Protein AF-A0A9W7FJ55-F1 (afdb_monomer)

Mean predicted aligned error: 19.54 Å

Radius of gyration: 48.94 Å; Cα contacts (8 Å, |Δi|>4): 104; chains: 1; bounding box: 106×30×141 Å

Structure (mmCIF, N/CA/C/O backbone):
data_AF-A0A9W7FJ55-F1
#
_entry.id   AF-A0A9W7FJ55-F1
#
loop_
_atom_site.group_PDB
_atom_site.id
_atom_site.type_symbol
_atom_site.label_atom_id
_atom_site.label_alt_id
_atom_site.label_comp_id
_atom_site.label_asym_id
_atom_site.label_entity_id
_atom_site.label_seq_id
_atom_site.pdbx_PDB_ins_code
_atom_site.Cartn_x
_atom_site.Cartn_y
_atom_site.Cartn_z
_atom_site.occupancy
_atom_site.B_iso_or_equiv
_atom_site.auth_seq_id
_atom_site.auth_comp_id
_atom_site.auth_asym_id
_atom_site.auth_atom_id
_atom_site.pdbx_PDB_model_num
ATOM 1 N N . MET A 1 1 ? 27.671 -19.291 -27.474 1.00 76.19 1 MET A N 1
ATOM 2 C CA . MET A 1 1 ? 28.924 -18.515 -27.381 1.00 76.19 1 MET A CA 1
ATOM 3 C C . MET A 1 1 ? 29.825 -19.251 -26.435 1.00 76.19 1 MET A C 1
ATOM 5 O O . MET A 1 1 ? 29.391 -19.541 -25.325 1.00 76.19 1 MET A O 1
ATOM 9 N N . GLU A 1 2 ? 31.018 -19.578 -26.901 1.00 84.56 2 GLU A N 1
ATOM 10 C CA . GLU A 1 2 ? 31.965 -20.414 -26.174 1.00 84.56 2 GLU A CA 1
ATOM 11 C C . GLU A 1 2 ? 33.156 -19.576 -25.714 1.00 84.56 2 GLU A C 1
ATOM 13 O O . GLU A 1 2 ? 33.515 -18.574 -26.347 1.00 84.56 2 GLU A O 1
ATOM 18 N N . ILE A 1 3 ? 33.780 -19.987 -24.609 1.00 88.25 3 ILE A N 1
ATOM 19 C CA . ILE A 1 3 ? 35.074 -19.434 -24.215 1.00 88.25 3 ILE A CA 1
ATOM 20 C C . ILE A 1 3 ? 36.045 -19.676 -25.369 1.00 88.25 3 ILE A C 1
ATOM 22 O O . ILE A 1 3 ? 36.185 -20.781 -25.879 1.00 88.25 3 ILE A O 1
ATOM 26 N N . GLY A 1 4 ? 36.699 -18.609 -25.792 1.00 85.50 4 GLY A N 1
ATOM 27 C CA . GLY A 1 4 ? 37.632 -18.601 -26.895 1.00 85.50 4 GLY A CA 1
ATOM 28 C C . GLY A 1 4 ? 37.109 -17.998 -28.193 1.00 85.50 4 GLY A C 1
ATOM 29 O O . GLY A 1 4 ? 37.910 -17.778 -29.103 1.00 85.50 4 GLY A O 1
ATOM 30 N N . THR A 1 5 ? 35.817 -17.669 -28.256 1.00 91.12 5 THR A N 1
ATOM 31 C CA . THR A 1 5 ? 35.219 -16.980 -29.408 1.00 91.12 5 THR A CA 1
ATOM 32 C C . THR A 1 5 ? 35.861 -15.603 -29.599 1.00 91.12 5 THR A C 1
ATOM 34 O O . THR A 1 5 ? 36.038 -14.857 -28.632 1.00 91.12 5 THR A O 1
ATOM 37 N N . GLN A 1 6 ? 36.210 -15.277 -30.844 1.00 91.25 6 GLN A N 1
ATOM 38 C CA . GLN A 1 6 ? 36.744 -13.970 -31.224 1.00 91.25 6 GLN A CA 1
ATOM 39 C C . GLN A 1 6 ? 35.628 -12.927 -31.293 1.00 91.25 6 GLN A C 1
ATOM 41 O O . GLN A 1 6 ? 34.517 -13.217 -31.738 1.00 91.25 6 GLN A O 1
ATOM 46 N N . VAL A 1 7 ? 35.941 -11.713 -30.862 1.00 91.06 7 VAL A N 1
ATOM 47 C CA . VAL A 1 7 ? 35.026 -10.574 -30.858 1.00 91.06 7 VAL A CA 1
ATOM 48 C C . VAL A 1 7 ? 35.730 -9.328 -31.371 1.00 91.06 7 VAL A C 1
ATOM 50 O O . VAL A 1 7 ? 36.959 -9.239 -31.343 1.00 91.06 7 VAL A O 1
ATOM 53 N N . ARG A 1 8 ? 34.951 -8.360 -31.846 1.00 88.31 8 ARG A N 1
ATOM 54 C CA . ARG A 1 8 ? 35.457 -7.076 -32.318 1.00 88.31 8 ARG A CA 1
ATOM 55 C C . ARG A 1 8 ? 34.528 -5.959 -31.871 1.00 88.31 8 ARG A C 1
ATOM 57 O O . ARG A 1 8 ? 33.318 -6.141 -31.927 1.00 88.31 8 ARG A O 1
ATOM 64 N N . ALA A 1 9 ? 35.102 -4.836 -31.454 1.00 88.69 9 ALA A N 1
ATOM 65 C CA . ALA A 1 9 ? 34.380 -3.622 -31.085 1.00 88.69 9 ALA A CA 1
ATOM 66 C C . ALA A 1 9 ? 35.042 -2.393 -31.714 1.00 88.69 9 ALA A C 1
ATOM 68 O O . ALA A 1 9 ? 36.252 -2.392 -31.957 1.00 88.69 9 ALA A O 1
ATOM 69 N N . ASP A 1 10 ? 34.244 -1.360 -31.966 1.00 86.12 10 ASP A N 1
ATOM 70 C CA . ASP A 1 10 ? 34.719 -0.027 -32.327 1.00 86.12 10 ASP A CA 1
ATOM 71 C C . ASP A 1 10 ? 34.668 0.871 -31.088 1.00 86.12 10 ASP A C 1
ATOM 73 O O . ASP A 1 10 ? 33.605 1.053 -30.494 1.00 86.12 10 ASP A O 1
ATOM 77 N N . PHE A 1 11 ? 35.817 1.413 -30.696 1.00 83.12 11 PHE A N 1
ATOM 78 C CA . PHE A 1 11 ? 35.954 2.347 -29.577 1.00 8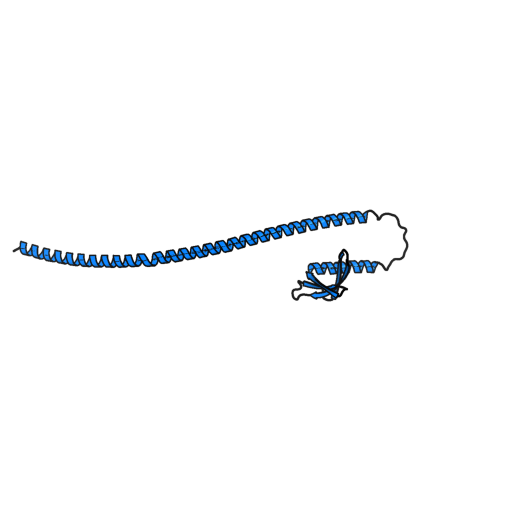3.12 11 PHE A CA 1
ATOM 79 C C . PHE A 1 11 ? 36.064 3.805 -30.064 1.00 83.12 11 PHE A C 1
ATOM 81 O O . PHE A 1 11 ? 36.537 4.696 -29.355 1.00 83.12 11 PHE A O 1
ATOM 88 N N . GLY A 1 12 ? 35.624 4.079 -31.295 1.00 82.38 12 GLY A N 1
ATOM 89 C CA . GLY A 1 12 ? 35.540 5.417 -31.861 1.00 82.38 12 GLY A CA 1
ATOM 90 C C . GLY A 1 12 ? 36.923 5.994 -32.139 1.00 82.38 12 GLY A C 1
ATOM 91 O O . GLY A 1 12 ? 37.579 5.620 -33.108 1.00 82.38 12 GLY A O 1
ATOM 92 N N . LYS A 1 13 ? 37.390 6.916 -31.287 1.00 77.19 13 LYS A N 1
ATOM 93 C CA . LYS A 1 13 ? 38.688 7.596 -31.480 1.00 77.19 13 LYS A CA 1
ATOM 94 C C . LYS A 1 13 ? 39.879 6.640 -31.403 1.00 77.19 13 LYS A C 1
ATOM 96 O O . LYS A 1 13 ? 40.903 6.899 -32.025 1.00 77.19 13 LYS A O 1
ATOM 101 N N . GLU A 1 14 ? 39.732 5.548 -30.661 1.00 75.06 14 GLU A N 1
ATOM 102 C CA . GLU A 1 14 ? 40.764 4.519 -30.495 1.00 75.06 14 GLU A CA 1
ATOM 103 C C . GLU A 1 14 ? 40.709 3.446 -31.594 1.00 75.06 14 GLU A C 1
ATOM 105 O O . GLU A 1 14 ? 41.577 2.577 -31.667 1.00 75.06 14 GLU A O 1
ATOM 110 N N . GLY A 1 15 ? 39.711 3.523 -32.477 1.00 82.56 15 GLY A N 1
ATOM 111 C CA . GLY A 1 15 ? 39.532 2.619 -33.600 1.00 82.56 15 GLY A CA 1
ATOM 112 C C . GLY A 1 15 ? 39.003 1.245 -33.201 1.00 82.56 15 GLY A C 1
ATOM 113 O O . GLY A 1 15 ? 38.318 1.068 -32.196 1.00 82.56 15 GLY A O 1
ATOM 114 N N . TRP A 1 16 ? 39.303 0.259 -34.044 1.00 85.19 16 TRP A N 1
ATOM 115 C CA . TRP A 1 16 ? 38.773 -1.094 -33.922 1.00 85.19 16 TRP A CA 1
ATOM 116 C C . TRP A 1 16 ? 39.683 -2.004 -33.113 1.00 85.19 16 TRP A C 1
ATOM 118 O O . TRP A 1 16 ? 40.863 -2.157 -33.427 1.00 85.19 16 TRP A O 1
ATOM 128 N N . TRP A 1 17 ? 39.085 -2.721 -32.171 1.00 87.88 17 TRP A N 1
ATOM 129 C CA . TRP A 1 17 ? 39.782 -3.622 -31.269 1.00 87.88 17 TRP A CA 1
ATOM 130 C C . TRP A 1 17 ? 39.276 -5.043 -31.430 1.00 87.88 17 TRP A C 1
ATOM 132 O O . TRP A 1 17 ? 38.073 -5.285 -31.544 1.00 87.88 17 TRP A O 1
ATOM 142 N N . ASN A 1 18 ? 40.211 -5.992 -31.429 1.00 90.50 18 ASN A N 1
ATOM 143 C CA . ASN A 1 18 ? 39.891 -7.413 -31.420 1.00 90.50 18 ASN A CA 1
ATOM 144 C C . ASN A 1 18 ? 40.078 -7.949 -30.002 1.00 90.50 18 ASN A C 1
ATOM 146 O O . ASN A 1 18 ? 41.031 -7.594 -29.309 1.00 90.50 18 ASN A O 1
ATOM 150 N N . GLY A 1 19 ? 39.180 -8.829 -29.590 1.00 92.56 19 GLY A N 1
ATOM 151 C CA . GLY A 1 19 ? 39.229 -9.476 -28.291 1.00 92.56 19 GLY A CA 1
ATOM 152 C C . GLY A 1 19 ? 38.815 -10.933 -28.377 1.00 92.56 19 GLY A C 1
ATOM 153 O O . GLY A 1 19 ? 38.421 -11.447 -29.428 1.00 92.56 19 GLY A O 1
ATOM 154 N N . LYS A 1 20 ? 38.891 -11.611 -27.240 1.00 95.38 20 LYS A N 1
ATOM 155 C CA . LYS A 1 20 ? 38.506 -13.011 -27.093 1.00 95.38 20 LYS A CA 1
ATOM 156 C C . LYS A 1 20 ? 37.678 -13.177 -25.832 1.00 95.38 20 LYS A C 1
ATOM 158 O O . LYS A 1 20 ? 38.022 -12.632 -24.788 1.00 95.38 20 LYS A O 1
ATOM 163 N N . ILE A 1 21 ? 36.607 -13.960 -25.908 1.00 94.00 21 ILE A N 1
ATOM 164 C CA . ILE A 1 21 ? 35.842 -14.338 -24.716 1.00 94.00 21 ILE A CA 1
ATOM 165 C C . ILE A 1 21 ? 36.722 -15.242 -23.851 1.00 94.00 21 ILE A C 1
ATOM 167 O O . ILE A 1 21 ? 37.116 -16.321 -24.290 1.00 94.00 21 ILE A O 1
ATOM 171 N N . THR A 1 22 ? 37.024 -14.823 -22.629 1.00 92.31 22 THR A N 1
ATOM 172 C CA . THR A 1 22 ? 37.911 -15.558 -21.711 1.00 92.31 22 THR A CA 1
ATOM 173 C C . THR A 1 22 ? 37.183 -16.116 -20.502 1.00 92.31 22 THR A C 1
ATOM 175 O O . THR A 1 22 ? 37.644 -17.090 -19.909 1.00 92.31 22 THR A O 1
ATOM 178 N N . ARG A 1 23 ? 36.014 -15.567 -20.158 1.00 89.56 23 ARG A N 1
ATOM 179 C CA . ARG A 1 23 ? 35.210 -16.058 -19.038 1.00 89.56 23 ARG A CA 1
ATOM 180 C C . ARG A 1 23 ? 33.722 -15.893 -19.301 1.00 89.56 23 ARG A C 1
ATOM 182 O O . ARG A 1 23 ? 33.283 -14.933 -19.926 1.00 89.56 23 ARG A O 1
ATOM 189 N N . GLN A 1 24 ? 32.950 -16.826 -18.762 1.00 87.56 24 GLN A N 1
ATOM 190 C CA . GLN A 1 24 ? 31.496 -16.788 -18.745 1.00 87.56 24 GLN A CA 1
ATOM 191 C C . GLN A 1 24 ? 31.007 -17.035 -17.317 1.00 87.56 24 GLN A C 1
ATOM 193 O O . GLN A 1 24 ? 31.542 -17.893 -16.609 1.00 87.56 24 GLN A O 1
ATOM 198 N N . SER A 1 25 ? 30.024 -16.255 -16.866 1.00 86.19 25 SER A N 1
ATOM 199 C CA . SER A 1 25 ? 29.401 -16.452 -15.554 1.00 86.19 25 SER A CA 1
ATOM 200 C C . SER A 1 25 ? 28.674 -17.805 -15.505 1.00 86.19 25 SER A C 1
ATOM 202 O O . SER A 1 25 ? 28.157 -18.274 -16.519 1.00 86.19 25 SER A O 1
ATOM 204 N N . ARG A 1 26 ? 28.577 -18.428 -14.317 1.00 76.12 26 ARG A N 1
ATOM 205 C CA . ARG A 1 26 ? 27.844 -19.703 -14.127 1.00 76.12 26 ARG A CA 1
ATOM 206 C C . ARG A 1 26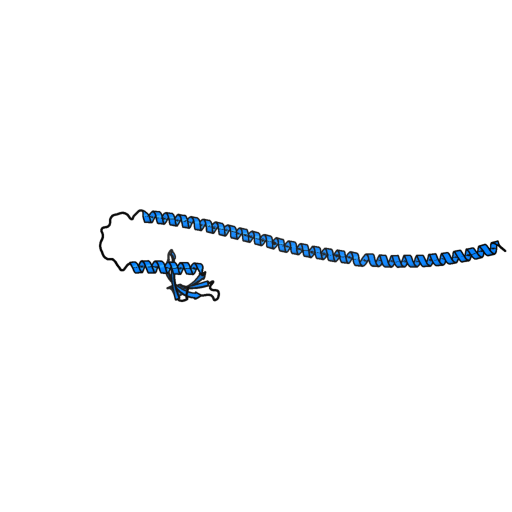 ? 26.371 -19.616 -14.540 1.00 76.12 26 ARG A C 1
ATOM 208 O O . ARG A 1 26 ? 25.767 -20.631 -14.857 1.00 76.12 26 ARG A O 1
ATOM 215 N N . LYS A 1 27 ? 25.800 -18.409 -14.511 1.00 81.31 27 LYS A N 1
ATOM 216 C CA . LYS A 1 27 ? 24.416 -18.130 -14.911 1.00 81.31 27 LYS A CA 1
ATOM 217 C C . LYS A 1 27 ? 24.308 -17.629 -16.356 1.00 81.31 27 LYS A C 1
ATOM 219 O O . LYS A 1 27 ? 23.216 -17.286 -16.787 1.00 81.31 27 LYS A O 1
ATOM 224 N N . TYR A 1 28 ? 25.415 -17.588 -17.105 1.00 75.56 28 TYR A N 1
ATOM 225 C CA . TYR A 1 28 ? 25.483 -17.149 -18.506 1.00 75.56 28 TYR A CA 1
ATOM 226 C C . TYR A 1 28 ? 24.989 -15.710 -18.754 1.00 75.56 28 TYR A C 1
ATOM 228 O O . TYR A 1 28 ? 24.707 -15.344 -19.895 1.00 75.56 28 TYR A O 1
ATOM 236 N N . THR A 1 29 ? 24.895 -14.899 -17.699 1.00 82.88 29 THR A N 1
ATOM 237 C CA . THR A 1 29 ? 24.463 -13.494 -17.744 1.00 82.88 29 THR A CA 1
ATOM 238 C C . THR A 1 29 ? 25.571 -12.586 -18.254 1.00 82.88 29 THR A C 1
ATOM 240 O O . THR A 1 29 ? 25.327 -11.728 -19.104 1.00 82.88 29 THR A O 1
ATOM 243 N N . ASP A 1 30 ? 26.794 -12.862 -17.800 1.00 88.69 30 ASP A N 1
ATOM 244 C CA . ASP A 1 30 ? 27.944 -11.985 -17.974 1.00 88.69 30 ASP A CA 1
ATOM 245 C C . ASP A 1 30 ? 29.071 -12.719 -18.696 1.00 88.69 30 ASP A C 1
ATOM 247 O O . ASP A 1 30 ? 29.415 -13.864 -18.373 1.00 88.69 30 ASP A O 1
ATOM 251 N N . ILE A 1 31 ? 29.635 -12.043 -19.688 1.00 89.06 31 ILE A N 1
ATOM 252 C CA . ILE A 1 31 ? 30.688 -12.524 -20.573 1.00 89.06 31 ILE A CA 1
ATOM 253 C C . ILE A 1 31 ? 31.872 -11.576 -20.439 1.00 89.06 31 ILE A C 1
ATOM 255 O O . ILE A 1 31 ? 31.748 -10.388 -20.726 1.00 89.06 31 ILE A O 1
ATOM 259 N N . THR A 1 32 ? 33.026 -12.089 -20.027 1.00 92.50 32 THR A N 1
ATOM 260 C CA . THR A 1 32 ? 34.262 -11.304 -19.998 1.00 92.50 32 THR A CA 1
ATOM 261 C C . THR A 1 32 ? 35.019 -11.500 -21.301 1.00 92.50 32 THR A C 1
ATOM 263 O O . THR A 1 32 ? 35.298 -12.631 -21.717 1.00 92.50 32 THR A O 1
ATOM 266 N N . VAL A 1 33 ? 35.362 -10.381 -21.922 1.00 92.94 33 VAL A N 1
ATOM 267 C CA . VAL A 1 33 ? 36.225 -10.288 -23.091 1.00 92.94 33 VAL A CA 1
ATOM 268 C C . VAL A 1 33 ? 37.573 -9.751 -22.639 1.00 92.94 33 VAL A C 1
ATOM 270 O O . VAL A 1 33 ? 37.635 -8.746 -21.933 1.00 92.94 33 VAL A O 1
ATOM 273 N N . THR A 1 34 ? 38.640 -10.416 -23.066 1.00 93.75 34 THR A N 1
ATOM 274 C CA . THR A 1 34 ? 40.002 -9.889 -22.987 1.00 93.75 34 THR A CA 1
ATOM 275 C C . THR A 1 34 ? 40.364 -9.293 -24.338 1.00 93.75 34 THR A C 1
ATOM 277 O O . THR A 1 34 ? 40.294 -9.986 -25.359 1.00 93.75 34 THR A O 1
ATOM 280 N N . TRP A 1 35 ? 40.716 -8.016 -24.349 1.00 91.62 35 TRP A N 1
ATOM 281 C CA . TRP A 1 35 ? 41.102 -7.266 -25.539 1.00 91.62 35 TRP A CA 1
ATOM 282 C C . TRP A 1 35 ? 42.579 -7.485 -25.889 1.00 91.62 35 TRP A C 1
ATOM 284 O O . TRP A 1 35 ? 43.339 -8.089 -25.131 1.00 91.62 35 TRP A O 1
ATOM 294 N N . SER A 1 36 ? 42.995 -7.030 -27.071 1.00 86.00 36 SER A N 1
ATOM 295 C CA . SER A 1 36 ? 44.360 -7.215 -27.579 1.00 86.00 36 SER A CA 1
ATOM 296 C C . SER A 1 36 ? 45.455 -6.514 -26.767 1.00 86.00 36 SER A C 1
ATOM 298 O O . SER A 1 36 ? 46.607 -6.928 -26.852 1.00 86.00 36 SER A O 1
ATOM 300 N N . ASP A 1 37 ? 45.121 -5.489 -25.981 1.00 83.44 37 ASP A N 1
ATOM 301 C CA . ASP A 1 37 ? 46.026 -4.863 -24.999 1.00 83.44 37 ASP A CA 1
ATOM 302 C C . ASP A 1 37 ? 46.123 -5.639 -23.675 1.00 83.44 37 ASP A C 1
ATOM 304 O O . ASP A 1 37 ? 46.888 -5.261 -22.790 1.00 83.44 37 ASP A O 1
ATOM 308 N N . GLY A 1 38 ? 45.353 -6.717 -23.518 1.00 85.06 38 GLY A N 1
ATOM 309 C CA . GLY A 1 38 ? 45.264 -7.488 -22.282 1.00 85.06 38 GLY A CA 1
ATOM 310 C C . GLY A 1 38 ? 44.269 -6.930 -21.262 1.00 85.06 38 GLY A C 1
ATOM 311 O O . GLY A 1 38 ? 44.122 -7.523 -20.190 1.00 85.06 38 GLY A O 1
ATOM 312 N N . SER A 1 39 ? 43.561 -5.838 -21.570 1.00 87.81 39 SER A N 1
ATOM 313 C CA . SER A 1 39 ? 42.491 -5.331 -20.713 1.00 87.81 39 SER A CA 1
ATOM 314 C C . SER A 1 39 ? 41.281 -6.270 -20.734 1.00 87.81 39 SER A C 1
ATOM 316 O O . SER A 1 39 ? 41.040 -7.002 -21.697 1.00 87.81 39 SER A O 1
ATOM 318 N N . ASN A 1 40 ? 40.518 -6.280 -19.640 1.00 92.44 40 ASN A N 1
ATOM 319 C CA . ASN A 1 40 ? 39.341 -7.130 -19.486 1.00 92.44 40 ASN A CA 1
ATOM 320 C C . ASN A 1 40 ? 38.093 -6.275 -19.317 1.00 92.44 40 ASN A C 1
ATOM 322 O O . ASN A 1 40 ? 38.059 -5.388 -18.466 1.00 92.44 40 ASN A O 1
ATOM 326 N N . GLN A 1 41 ? 37.037 -6.610 -20.051 1.00 90.88 41 GLN A N 1
ATOM 327 C CA . GLN A 1 41 ? 35.747 -5.945 -19.935 1.00 90.88 41 GLN A CA 1
ATOM 328 C C . GLN A 1 41 ? 34.617 -6.966 -19.889 1.00 90.88 41 GLN A C 1
ATOM 330 O O . GLN A 1 41 ? 34.658 -7.998 -20.560 1.00 90.88 41 GLN A O 1
ATOM 335 N N . THR A 1 42 ? 33.616 -6.697 -19.054 1.00 92.88 42 THR A N 1
ATOM 336 C CA . THR A 1 42 ? 32.471 -7.590 -18.871 1.00 92.88 42 THR A CA 1
ATOM 337 C C . THR A 1 42 ? 31.248 -7.012 -19.559 1.00 92.88 42 THR A C 1
ATOM 339 O O . THR A 1 42 ? 30.915 -5.845 -19.379 1.00 92.88 42 THR A O 1
ATOM 342 N N . PHE A 1 43 ? 30.585 -7.855 -20.338 1.00 87.69 43 PHE A N 1
ATOM 343 C CA . PHE A 1 43 ? 29.416 -7.529 -21.132 1.00 87.69 43 PHE A CA 1
ATOM 344 C C . PHE A 1 43 ? 28.260 -8.442 -20.761 1.00 87.69 43 PHE A C 1
ATOM 346 O O . PHE A 1 43 ? 28.459 -9.599 -20.385 1.00 87.69 43 PHE A O 1
ATOM 353 N N . THR A 1 44 ? 27.039 -7.956 -20.956 1.00 91.62 44 THR A N 1
ATOM 354 C CA . THR A 1 44 ? 25.872 -8.837 -20.961 1.00 91.62 44 THR A CA 1
ATOM 355 C C . THR A 1 44 ? 25.963 -9.811 -22.138 1.00 91.62 44 THR A C 1
ATOM 357 O O . THR A 1 44 ? 26.608 -9.546 -23.160 1.00 91.62 44 THR A O 1
ATOM 360 N N . ARG A 1 45 ? 25.274 -10.950 -22.039 1.00 85.88 45 ARG A N 1
ATOM 361 C CA . ARG A 1 45 ? 25.211 -11.938 -23.128 1.00 85.88 45 ARG A CA 1
ATOM 362 C C . ARG A 1 45 ? 24.742 -11.338 -24.463 1.00 85.88 45 ARG A C 1
ATOM 364 O O . ARG A 1 45 ? 25.249 -11.721 -25.516 1.00 85.88 45 ARG A O 1
ATOM 371 N N . GLN A 1 46 ? 23.781 -10.418 -24.438 1.00 85.88 46 GLN A N 1
ATOM 372 C CA . GLN A 1 46 ? 23.277 -9.775 -25.656 1.00 85.88 46 GLN A CA 1
ATOM 373 C C . GLN A 1 46 ? 24.352 -8.898 -26.303 1.00 85.88 46 GLN A C 1
ATOM 375 O O . GLN A 1 46 ? 24.649 -9.082 -27.482 1.00 85.88 46 GLN A O 1
ATOM 380 N N . ALA A 1 47 ? 25.012 -8.041 -25.520 1.00 83.19 47 ALA A N 1
ATOM 381 C CA . ALA A 1 47 ? 26.099 -7.201 -26.012 1.00 83.19 47 ALA A CA 1
ATOM 382 C C . ALA A 1 47 ? 27.255 -8.042 -26.578 1.00 83.19 47 ALA A C 1
ATOM 384 O O . ALA A 1 47 ? 27.696 -7.807 -27.698 1.00 83.19 47 ALA A O 1
ATOM 385 N N . ALA A 1 48 ? 27.675 -9.102 -25.878 1.00 86.56 48 ALA A N 1
ATOM 386 C CA . ALA A 1 48 ? 28.725 -9.997 -26.367 1.00 86.56 48 ALA A CA 1
ATOM 387 C C . ALA A 1 48 ? 28.366 -10.676 -27.703 1.00 86.56 48 ALA A C 1
ATOM 389 O O . ALA A 1 48 ? 29.242 -10.888 -28.539 1.00 86.56 48 ALA A O 1
ATOM 390 N N . SER A 1 49 ? 27.083 -10.977 -27.933 1.00 84.19 49 SER A N 1
ATOM 391 C CA . SER A 1 49 ? 26.621 -11.577 -29.193 1.00 84.19 49 SER A CA 1
ATOM 392 C C . SER A 1 49 ? 26.796 -10.623 -30.375 1.00 84.19 49 SER A C 1
ATOM 394 O O . SER A 1 49 ? 27.186 -11.061 -31.457 1.00 84.19 49 SER A O 1
ATOM 396 N N . LEU A 1 50 ? 26.567 -9.323 -30.162 1.00 86.69 50 LEU A N 1
ATOM 397 C CA . LEU A 1 50 ? 26.796 -8.293 -31.177 1.00 86.69 50 LEU A CA 1
ATOM 398 C C . LEU A 1 50 ? 28.282 -8.194 -31.538 1.00 86.69 50 LEU A C 1
ATOM 400 O O . LEU A 1 50 ? 28.620 -8.151 -32.718 1.00 86.69 50 LEU A O 1
ATOM 404 N N . LEU A 1 51 ? 29.173 -8.267 -30.545 1.00 87.44 51 LEU A N 1
ATOM 405 C CA . LEU A 1 51 ? 30.621 -8.221 -30.777 1.00 87.44 51 LEU A CA 1
ATOM 406 C C . LEU A 1 51 ? 31.140 -9.444 -31.556 1.00 87.44 51 LEU A C 1
ATOM 408 O O . LEU A 1 51 ? 32.048 -9.325 -32.382 1.00 87.44 51 LEU A O 1
ATOM 412 N N . VAL A 1 52 ? 30.565 -10.630 -31.314 1.00 88.62 52 VAL A N 1
ATOM 413 C CA . VAL A 1 52 ? 30.865 -11.846 -32.094 1.00 88.62 52 VAL A CA 1
ATOM 414 C C . VAL A 1 52 ? 30.377 -11.691 -33.535 1.00 88.62 52 VAL A C 1
ATOM 416 O O . VAL A 1 52 ? 31.117 -11.997 -34.471 1.00 88.62 52 VAL A O 1
ATOM 419 N N . ALA A 1 53 ? 29.150 -11.200 -33.730 1.00 83.44 53 ALA A N 1
ATOM 420 C CA . ALA A 1 53 ? 28.587 -10.980 -35.061 1.00 83.44 53 ALA A CA 1
ATOM 421 C C . ALA A 1 53 ? 29.417 -9.967 -35.865 1.00 83.44 53 ALA A C 1
ATOM 423 O O . ALA A 1 53 ? 29.711 -10.193 -37.038 1.00 83.44 53 ALA A O 1
ATOM 424 N N . GLN A 1 54 ? 29.877 -8.901 -35.211 1.00 83.75 54 GLN A N 1
ATOM 425 C CA . GLN A 1 54 ? 30.724 -7.879 -35.816 1.00 83.75 54 GLN A CA 1
ATOM 426 C C . GLN A 1 54 ? 32.105 -8.419 -36.213 1.00 83.75 54 GLN A C 1
ATOM 428 O O . GLN A 1 54 ? 32.625 -8.086 -37.280 1.00 83.75 54 GLN A O 1
ATOM 433 N N . TYR A 1 55 ? 32.690 -9.311 -35.404 1.00 85.12 55 TYR A N 1
ATOM 434 C CA . TYR A 1 55 ? 33.911 -10.023 -35.788 1.00 85.12 55 TYR A CA 1
ATOM 435 C C . TYR A 1 55 ? 33.682 -10.937 -36.997 1.00 85.12 55 TYR A C 1
ATOM 437 O O . TYR A 1 55 ? 34.503 -10.958 -37.917 1.00 85.12 55 TYR A O 1
ATOM 445 N N . ALA A 1 56 ? 32.573 -11.682 -37.019 1.00 84.06 56 ALA A N 1
ATOM 446 C CA . ALA A 1 56 ? 32.238 -12.579 -38.120 1.00 84.06 56 ALA A CA 1
ATOM 447 C C . ALA A 1 56 ? 32.094 -11.811 -39.444 1.00 84.06 56 ALA A C 1
ATOM 449 O O . ALA A 1 56 ? 32.721 -12.189 -40.437 1.00 84.06 56 ALA A O 1
ATOM 450 N N . ASP A 1 57 ? 31.367 -10.693 -39.437 1.00 81.19 57 ASP A N 1
ATOM 451 C CA . ASP A 1 57 ? 31.191 -9.837 -40.611 1.00 81.19 57 ASP A CA 1
ATOM 452 C C . ASP A 1 57 ? 32.531 -9.277 -41.121 1.00 81.19 57 ASP A C 1
ATOM 454 O O . ASP A 1 57 ? 32.893 -9.451 -42.292 1.00 81.19 57 ASP A O 1
ATOM 458 N N . TRP A 1 58 ? 33.355 -8.737 -40.217 1.00 85.38 58 TRP A N 1
ATOM 459 C CA . TRP A 1 58 ? 34.696 -8.257 -40.559 1.00 85.38 58 TRP A CA 1
ATOM 460 C C . TRP A 1 58 ? 35.615 -9.365 -41.108 1.00 85.38 58 TRP A C 1
ATOM 462 O O . TRP A 1 58 ? 36.332 -9.171 -42.094 1.00 85.38 58 TRP A O 1
ATOM 472 N N . SER A 1 59 ? 35.604 -10.552 -40.499 1.00 80.94 59 SER A N 1
ATOM 473 C CA . SER A 1 59 ? 36.433 -11.674 -40.956 1.00 80.94 59 SER A CA 1
ATOM 474 C C . SER A 1 59 ? 36.013 -12.161 -42.350 1.00 80.94 59 SER A C 1
ATOM 476 O O . SER A 1 59 ? 36.865 -12.498 -43.178 1.00 80.94 59 SER A O 1
ATOM 478 N N . SER A 1 60 ? 34.711 -12.111 -42.650 1.00 75.94 60 SER A N 1
ATOM 479 C CA . SER A 1 60 ? 34.151 -12.519 -43.938 1.00 75.94 60 SER A CA 1
ATOM 480 C C . SER A 1 60 ? 34.500 -11.544 -45.068 1.00 75.94 60 SER A C 1
ATOM 482 O O . SER A 1 60 ? 34.802 -11.967 -46.188 1.00 75.94 60 SER A O 1
ATOM 484 N N . THR A 1 61 ? 34.523 -10.240 -44.780 1.00 69.25 61 THR A N 1
ATOM 485 C CA . THR A 1 61 ? 34.868 -9.192 -45.751 1.00 69.25 61 THR A CA 1
ATOM 486 C C . THR A 1 61 ? 36.366 -9.177 -46.051 1.00 69.25 61 THR A C 1
ATOM 488 O O . THR A 1 61 ? 36.755 -9.048 -47.213 1.00 69.25 61 THR A O 1
ATOM 491 N N . ARG A 1 62 ? 37.223 -9.443 -45.055 1.00 62.59 62 ARG A N 1
ATOM 492 C CA . ARG A 1 62 ? 38.675 -9.594 -45.257 1.00 62.59 62 ARG A CA 1
ATOM 493 C C . ARG A 1 62 ? 39.034 -10.844 -46.067 1.00 62.59 62 ARG A C 1
ATOM 495 O O . ARG A 1 62 ? 39.927 -10.788 -46.911 1.00 62.59 62 ARG A O 1
ATOM 502 N N . ALA A 1 63 ? 38.316 -11.950 -45.866 1.00 52.25 63 ALA A N 1
ATOM 503 C CA . ALA A 1 63 ? 38.519 -13.193 -46.615 1.00 52.25 63 ALA A CA 1
ATOM 504 C C . ALA A 1 63 ? 38.131 -13.081 -48.106 1.00 52.25 63 ALA A C 1
ATOM 506 O O . ALA A 1 63 ? 38.691 -13.789 -48.942 1.00 52.25 63 ALA A O 1
ATOM 507 N N . LYS A 1 64 ? 37.221 -12.164 -48.467 1.00 51.66 64 LYS A N 1
ATOM 508 C CA . LYS A 1 64 ? 36.829 -11.894 -49.866 1.00 51.66 64 LYS A CA 1
ATOM 509 C C . LYS A 1 64 ? 37.822 -11.004 -50.631 1.00 51.66 64 LYS A C 1
ATOM 511 O O . LYS A 1 64 ? 37.716 -10.896 -51.850 1.00 51.66 64 LYS A O 1
ATOM 516 N N . GLY A 1 65 ? 38.813 -10.415 -49.956 1.00 47.22 65 GLY A N 1
ATOM 517 C CA . GLY A 1 65 ? 39.807 -9.517 -50.557 1.00 47.22 65 GLY A CA 1
ATOM 518 C C . GLY A 1 65 ? 40.942 -10.187 -51.345 1.00 47.22 65 GLY A C 1
ATOM 519 O O . GLY A 1 65 ? 41.766 -9.479 -51.914 1.00 47.22 65 GLY A O 1
ATOM 520 N N . THR A 1 66 ? 41.025 -11.523 -51.405 1.00 43.53 66 THR A N 1
ATOM 521 C CA . THR A 1 66 ? 42.181 -12.230 -52.006 1.00 43.53 66 THR A CA 1
ATOM 522 C C . THR A 1 66 ? 41.887 -13.008 -53.291 1.00 43.53 66 THR A C 1
ATOM 524 O O . THR A 1 66 ? 42.772 -13.696 -53.797 1.00 43.53 66 THR A O 1
ATOM 527 N N . LYS A 1 67 ? 40.694 -12.891 -53.890 1.00 47.12 67 LYS A N 1
ATOM 528 C CA . LYS A 1 67 ? 40.387 -13.549 -55.176 1.00 47.12 67 LYS A CA 1
ATOM 529 C C . LYS A 1 67 ? 39.575 -12.655 -56.114 1.00 47.12 67 LYS A C 1
ATOM 531 O O . LYS A 1 67 ? 38.361 -12.794 -56.174 1.00 47.12 67 LY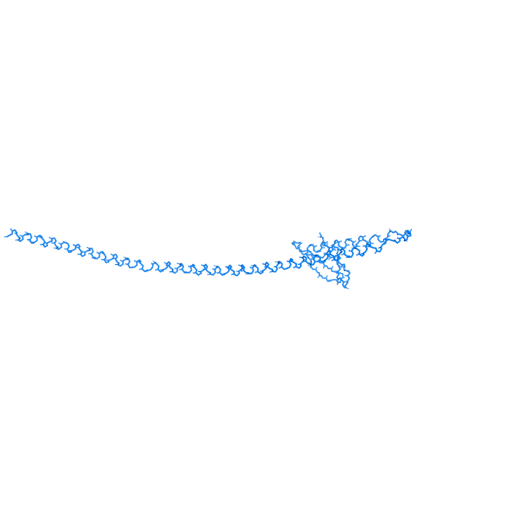S A O 1
ATOM 536 N N . ASN A 1 68 ? 40.243 -11.747 -56.836 1.00 37.91 68 ASN A N 1
ATOM 537 C CA . ASN A 1 68 ? 39.966 -11.429 -58.252 1.00 37.91 68 ASN A CA 1
ATOM 538 C C . ASN A 1 68 ? 40.772 -10.211 -58.736 1.00 37.91 68 ASN A C 1
ATOM 540 O O . ASN A 1 68 ? 40.302 -9.077 -58.719 1.00 37.91 68 ASN A O 1
ATOM 544 N N . SER A 1 69 ? 41.967 -10.457 -59.270 1.00 40.44 69 SER A N 1
ATOM 545 C CA . SER A 1 69 ? 42.639 -9.541 -60.192 1.00 40.44 69 SER A CA 1
ATOM 546 C C . SER A 1 69 ? 42.230 -9.877 -61.631 1.00 40.44 69 SER A C 1
ATOM 548 O O . SER A 1 69 ? 42.946 -10.547 -62.372 1.00 40.44 69 SER A O 1
ATOM 550 N N . LYS A 1 7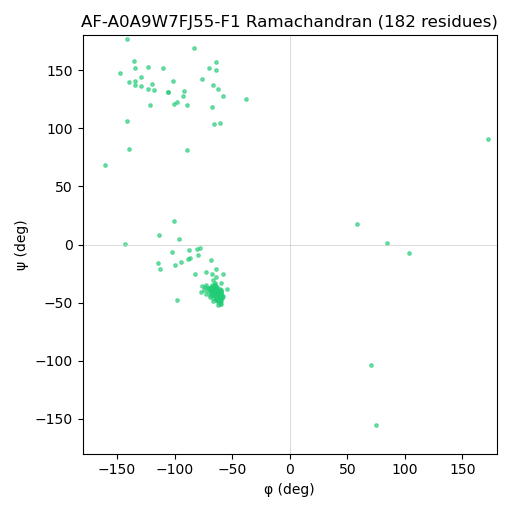0 ? 41.060 -9.403 -62.074 1.00 39.28 70 LYS A N 1
ATOM 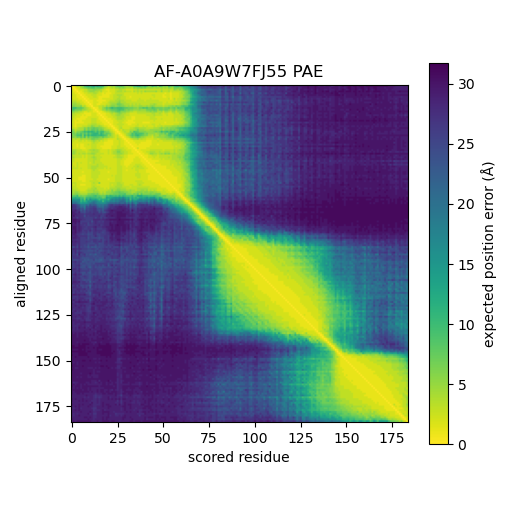551 C CA . LYS A 1 70 ? 40.785 -9.299 -63.515 1.00 39.28 70 LYS A CA 1
ATOM 552 C C . LYS A 1 70 ? 40.008 -8.024 -63.818 1.00 39.28 70 LYS A C 1
ATOM 554 O O . LYS A 1 70 ? 38.835 -7.888 -63.488 1.00 39.28 70 LYS A O 1
ATOM 559 N N . LYS A 1 71 ? 40.748 -7.087 -64.415 1.00 47.00 71 LYS A N 1
ATOM 560 C CA . LYS A 1 71 ? 40.333 -5.777 -64.923 1.00 47.00 71 LYS A CA 1
ATOM 561 C C . LYS A 1 71 ? 38.946 -5.829 -65.580 1.00 47.00 71 LYS A C 1
ATOM 563 O O . LYS A 1 71 ? 38.754 -6.564 -66.546 1.00 47.00 71 LYS A O 1
ATOM 568 N N . ARG A 1 72 ? 38.030 -4.974 -65.122 1.00 34.19 72 ARG A N 1
ATOM 569 C CA . ARG A 1 72 ? 36.904 -4.451 -65.911 1.00 34.19 72 ARG A CA 1
ATOM 570 C C . ARG A 1 72 ? 36.895 -2.921 -65.783 1.00 34.19 72 ARG A C 1
ATOM 572 O O . ARG A 1 72 ? 37.292 -2.419 -64.732 1.00 34.19 72 ARG A O 1
ATOM 579 N N . PRO A 1 73 ? 36.535 -2.192 -66.851 1.00 36.91 73 PRO A N 1
ATOM 580 C CA . PRO A 1 73 ? 36.620 -0.736 -66.898 1.00 36.91 73 PRO A CA 1
ATOM 581 C C . PRO A 1 73 ? 35.634 -0.100 -65.911 1.00 36.91 73 PRO A C 1
ATOM 583 O O . PRO A 1 73 ? 34.489 -0.539 -65.809 1.00 36.91 73 PRO A O 1
ATOM 586 N N . LEU A 1 74 ? 36.096 0.927 -65.189 1.00 38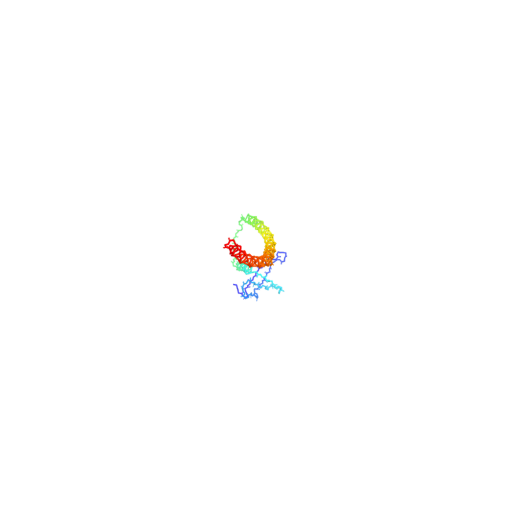.25 74 LEU A N 1
ATOM 587 C CA . LEU A 1 74 ? 35.258 1.772 -64.344 1.00 38.25 74 LEU A CA 1
ATOM 588 C C . LEU A 1 74 ? 34.277 2.557 -65.224 1.00 38.25 74 LEU A C 1
ATOM 590 O O . LEU A 1 74 ? 34.645 3.550 -65.847 1.00 38.25 74 LEU A O 1
ATOM 594 N N . THR A 1 75 ? 33.019 2.132 -65.240 1.00 37.72 75 THR A N 1
ATOM 595 C CA . THR A 1 75 ? 31.885 3.002 -65.556 1.00 37.72 75 THR A CA 1
ATOM 596 C C . THR A 1 75 ? 31.393 3.640 -64.263 1.00 37.72 75 THR A C 1
ATOM 598 O O . THR A 1 75 ? 31.022 2.948 -63.316 1.00 37.72 75 THR A O 1
ATOM 601 N N . ALA A 1 76 ? 31.434 4.969 -64.232 1.00 43.88 76 ALA A N 1
ATOM 602 C CA . ALA A 1 76 ? 31.000 5.821 -63.139 1.00 43.88 76 ALA A CA 1
ATOM 603 C C . ALA A 1 76 ? 29.504 5.633 -62.828 1.00 43.88 76 ALA A C 1
ATOM 605 O O . ALA A 1 76 ? 28.646 6.126 -63.551 1.00 43.88 76 ALA A O 1
ATOM 606 N N . ALA A 1 77 ? 29.207 4.926 -61.739 1.00 41.34 77 ALA A N 1
ATOM 607 C CA . ALA A 1 77 ? 27.910 4.926 -61.062 1.00 41.34 77 ALA A CA 1
ATOM 608 C C . ALA A 1 77 ? 28.105 4.400 -59.629 1.00 41.34 77 ALA A C 1
ATOM 610 O O . ALA A 1 77 ? 27.740 3.270 -59.316 1.00 41.34 77 ALA A O 1
ATOM 611 N N . THR A 1 78 ? 28.785 5.149 -58.753 1.00 38.66 78 THR A N 1
ATOM 612 C CA . THR A 1 78 ? 28.986 4.699 -57.351 1.00 38.66 78 THR A CA 1
ATOM 613 C C . THR A 1 78 ? 28.938 5.822 -56.309 1.00 38.66 78 THR A C 1
ATOM 615 O O . THR A 1 78 ? 29.028 5.559 -55.117 1.00 38.66 78 THR A O 1
ATOM 618 N N . THR A 1 79 ? 28.714 7.079 -56.692 1.00 38.00 79 THR A N 1
ATOM 619 C CA . THR A 1 79 ? 28.781 8.193 -55.728 1.00 38.00 79 THR A CA 1
ATOM 620 C C . THR A 1 79 ? 27.485 8.483 -54.965 1.00 38.00 79 THR A C 1
ATOM 622 O O . THR A 1 79 ? 27.543 9.188 -53.966 1.00 38.00 79 THR A O 1
ATOM 625 N N . ASN A 1 80 ? 26.337 7.907 -55.345 1.00 49.56 80 ASN A N 1
ATOM 626 C CA . ASN A 1 80 ? 25.051 8.263 -54.720 1.00 49.56 80 ASN A CA 1
ATOM 627 C C . ASN A 1 80 ? 24.570 7.278 -53.638 1.00 49.56 80 ASN A C 1
ATOM 629 O O . ASN A 1 80 ? 23.725 7.637 -52.829 1.00 49.56 80 ASN A O 1
ATOM 633 N N . THR A 1 81 ? 25.100 6.053 -53.570 1.00 48.81 81 THR A N 1
ATOM 634 C CA . THR A 1 81 ? 24.634 5.037 -52.604 1.00 48.81 81 THR A CA 1
ATOM 635 C C . THR A 1 81 ? 25.249 5.189 -51.210 1.00 48.81 81 THR A C 1
ATOM 637 O O . THR A 1 81 ? 24.633 4.784 -50.230 1.00 48.81 81 THR A O 1
ATOM 640 N N . SER A 1 82 ? 26.439 5.795 -51.102 1.00 50.47 82 SER A N 1
ATOM 641 C CA . SER A 1 82 ? 27.124 6.020 -49.817 1.00 50.47 82 SER A CA 1
ATOM 642 C C . SER A 1 82 ? 26.445 7.116 -48.984 1.00 50.47 82 SER A C 1
ATOM 644 O O . SER A 1 82 ? 26.204 6.942 -47.792 1.00 50.47 82 SER A O 1
ATOM 646 N N . THR A 1 83 ? 26.049 8.223 -49.622 1.00 53.56 83 THR A N 1
ATOM 647 C CA . THR A 1 83 ? 25.394 9.352 -48.943 1.00 53.56 83 THR A CA 1
ATOM 648 C C . THR A 1 83 ? 24.000 8.982 -48.442 1.00 53.56 83 THR A C 1
ATOM 650 O O . THR A 1 83 ? 23.666 9.290 -47.304 1.00 53.56 83 THR A O 1
ATOM 653 N N . THR A 1 84 ? 23.207 8.256 -49.239 1.00 60.16 84 THR A N 1
ATOM 654 C CA . THR A 1 84 ? 21.866 7.811 -48.826 1.00 60.16 84 THR A CA 1
ATOM 655 C C . THR A 1 84 ? 21.918 6.790 -47.684 1.00 60.16 84 THR A C 1
ATOM 657 O O . THR A 1 84 ? 21.087 6.839 -46.778 1.00 60.16 84 THR A O 1
ATOM 660 N N . ALA A 1 85 ? 22.914 5.896 -47.684 1.00 64.44 85 ALA A N 1
ATOM 661 C CA . ALA A 1 85 ? 23.134 4.961 -46.581 1.00 64.44 85 ALA A CA 1
ATOM 662 C C . ALA A 1 85 ? 23.542 5.684 -45.283 1.00 64.44 85 ALA A C 1
ATOM 664 O O . ALA A 1 85 ? 23.039 5.334 -44.218 1.00 64.44 85 ALA A O 1
ATOM 665 N N . SER A 1 86 ? 24.378 6.728 -45.374 1.00 72.88 86 SER A N 1
ATOM 666 C CA . SER A 1 86 ? 24.758 7.569 -44.228 1.00 72.88 86 SER A CA 1
ATOM 667 C C . SER A 1 86 ? 23.553 8.298 -43.630 1.00 72.88 86 SER A C 1
ATOM 669 O O . SER A 1 86 ? 23.321 8.213 -42.431 1.00 72.88 86 SER A O 1
ATOM 671 N N . THR A 1 87 ? 22.721 8.936 -44.459 1.00 77.25 87 THR A N 1
ATOM 672 C CA . THR A 1 87 ? 21.526 9.647 -43.972 1.00 77.25 87 THR A CA 1
ATOM 673 C C . THR A 1 87 ? 20.490 8.713 -43.346 1.00 77.25 87 THR A C 1
ATOM 675 O O . THR A 1 87 ? 19.826 9.081 -42.380 1.00 77.25 87 THR A O 1
ATOM 678 N N . ALA A 1 88 ? 20.347 7.493 -43.877 1.00 78.62 88 ALA A N 1
ATOM 679 C CA . ALA A 1 88 ? 19.454 6.492 -43.301 1.00 78.62 88 ALA A CA 1
ATOM 680 C C . ALA A 1 88 ? 19.971 5.997 -41.941 1.00 78.62 88 ALA A C 1
ATOM 682 O O . ALA A 1 88 ? 19.187 5.836 -41.009 1.00 78.62 88 ALA A O 1
ATOM 683 N N . PHE A 1 89 ? 21.286 5.805 -41.812 1.00 79.81 89 PHE A N 1
ATOM 684 C CA . PHE A 1 89 ? 21.920 5.444 -40.548 1.00 79.81 89 PHE A CA 1
ATOM 685 C C . PHE A 1 89 ? 21.739 6.536 -39.486 1.00 79.81 89 PHE A C 1
ATOM 687 O O . PHE A 1 89 ? 21.281 6.234 -38.386 1.00 79.81 89 PHE A O 1
ATOM 694 N N . ASP A 1 90 ? 22.004 7.799 -39.828 1.00 84.19 90 ASP A N 1
ATOM 695 C CA . ASP A 1 90 ? 21.847 8.932 -38.907 1.00 84.19 90 ASP A CA 1
ATOM 696 C C . ASP A 1 90 ? 20.395 9.078 -38.428 1.00 84.19 90 ASP A C 1
ATOM 698 O O . ASP A 1 90 ? 20.143 9.303 -37.244 1.00 84.19 90 ASP A O 1
ATOM 702 N N . SER A 1 91 ? 19.423 8.876 -39.325 1.00 91.00 91 SER A N 1
ATOM 703 C CA . SER A 1 91 ? 17.998 8.897 -38.975 1.00 91.00 91 SER A CA 1
ATOM 704 C C . SER A 1 91 ? 17.617 7.775 -38.005 1.00 91.00 91 SER A C 1
ATOM 706 O O . SER A 1 91 ? 16.889 8.022 -37.041 1.00 91.00 91 SER A O 1
ATOM 708 N N . VAL A 1 92 ? 18.119 6.556 -38.226 1.00 91.44 92 VAL A N 1
ATOM 709 C CA . VAL A 1 92 ? 17.873 5.418 -37.327 1.00 91.44 92 VAL A CA 1
ATOM 710 C C . VAL A 1 92 ? 18.525 5.654 -35.966 1.00 91.44 92 VAL A C 1
ATOM 712 O O . VAL A 1 92 ? 17.885 5.432 -34.940 1.00 91.44 92 VAL A O 1
ATOM 715 N N . MET A 1 93 ? 19.761 6.153 -35.935 1.00 86.94 93 MET A N 1
ATOM 716 C CA . MET A 1 93 ? 20.461 6.462 -34.687 1.00 86.94 93 MET A CA 1
ATOM 717 C C . MET A 1 93 ? 19.767 7.573 -33.901 1.00 86.94 93 MET A C 1
ATOM 719 O O . MET A 1 93 ? 19.589 7.428 -32.695 1.00 86.94 93 MET A O 1
ATOM 723 N N . GLY A 1 94 ? 19.301 8.632 -34.570 1.00 91.69 94 GLY A N 1
ATOM 724 C CA . GLY A 1 94 ? 18.503 9.682 -33.935 1.00 91.69 94 GLY A CA 1
ATOM 725 C C . GLY A 1 94 ? 17.227 9.128 -33.300 1.00 91.69 94 GLY A C 1
ATOM 726 O O . GLY A 1 94 ? 16.953 9.397 -32.134 1.00 91.69 94 GLY A O 1
ATOM 727 N N . SER A 1 95 ? 16.496 8.269 -34.020 1.00 93.25 95 SER A N 1
ATOM 728 C CA . SER A 1 95 ? 15.296 7.617 -33.479 1.00 93.25 95 SER A CA 1
ATOM 729 C C . SER A 1 95 ? 15.600 6.709 -32.284 1.00 93.25 95 SER A C 1
ATOM 731 O O . SER A 1 95 ? 14.802 6.653 -31.349 1.00 93.25 95 SER A O 1
ATOM 733 N N . LEU A 1 96 ? 16.724 5.986 -32.303 1.00 92.44 96 LEU A N 1
ATOM 734 C CA . LEU A 1 96 ? 17.142 5.125 -31.195 1.00 92.44 96 LEU A CA 1
ATOM 735 C C . LEU A 1 96 ? 17.540 5.939 -29.961 1.00 92.44 96 LEU A C 1
ATOM 737 O O . LEU A 1 96 ? 17.182 5.551 -28.852 1.00 92.44 96 LEU A O 1
ATOM 741 N N . ILE A 1 97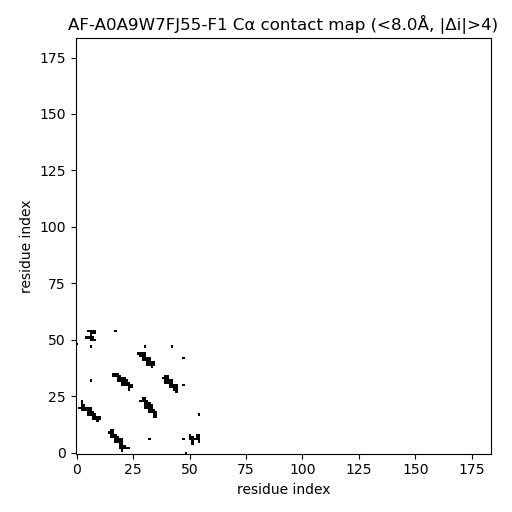 ? 18.233 7.065 -30.146 1.00 92.25 97 ILE A N 1
ATOM 742 C CA . ILE A 1 97 ? 18.598 7.978 -29.055 1.00 92.25 97 ILE A CA 1
ATOM 743 C C . ILE A 1 97 ? 17.333 8.538 -28.406 1.00 92.25 97 ILE A C 1
ATOM 745 O O . ILE A 1 97 ? 17.155 8.363 -27.205 1.00 92.25 97 ILE A O 1
ATOM 749 N N . SER A 1 98 ? 16.405 9.092 -29.193 1.00 92.56 98 SER A N 1
ATOM 750 C CA . SER A 1 98 ? 15.142 9.616 -28.656 1.00 92.56 98 SER A CA 1
ATOM 751 C C . SER A 1 98 ? 14.311 8.537 -27.959 1.00 92.56 98 SER A C 1
ATOM 753 O O . SER A 1 98 ? 13.725 8.784 -26.909 1.00 92.56 98 SER A O 1
ATOM 755 N N . SER A 1 99 ? 14.287 7.314 -28.499 1.00 95.19 99 SER A N 1
ATOM 756 C CA . SER A 1 99 ? 13.614 6.194 -27.837 1.00 95.19 99 SER A CA 1
ATOM 757 C C . SER A 1 99 ? 14.293 5.802 -26.523 1.00 95.19 99 SER A C 1
ATOM 759 O O . SER A 1 99 ? 13.603 5.427 -25.579 1.00 95.19 99 SER A O 1
ATOM 761 N N . SER A 1 100 ? 15.624 5.859 -26.452 1.00 92.31 100 SER A N 1
ATOM 762 C CA . SER A 1 100 ? 16.373 5.570 -25.228 1.00 92.31 100 SER A CA 1
ATOM 763 C C . SER A 1 100 ? 16.132 6.630 -24.157 1.00 92.31 100 SER A C 1
ATOM 765 O O . SER A 1 100 ? 16.006 6.283 -22.988 1.00 92.31 100 SER A O 1
ATOM 767 N N . GLU A 1 101 ? 16.066 7.903 -24.543 1.00 95.25 101 GLU A N 1
ATOM 768 C CA . GLU A 1 101 ? 15.770 9.017 -23.637 1.00 95.25 101 GLU A CA 1
ATOM 769 C C . GLU A 1 101 ? 14.353 8.905 -23.066 1.00 95.25 101 GLU A C 1
ATOM 771 O O . GLU A 1 101 ? 14.178 8.997 -21.855 1.00 95.25 101 GLU A O 1
ATOM 776 N N . ALA A 1 102 ? 13.360 8.591 -23.905 1.00 96.19 102 ALA A N 1
ATOM 777 C CA . ALA A 1 102 ? 11.982 8.389 -23.454 1.00 96.19 102 ALA A CA 1
ATOM 778 C C . ALA A 1 102 ? 11.850 7.218 -22.462 1.00 96.19 102 ALA A C 1
ATOM 780 O O . ALA A 1 102 ? 11.180 7.334 -21.439 1.00 96.19 102 ALA A O 1
ATOM 781 N N . LEU A 1 103 ? 12.529 6.094 -22.725 1.00 95.81 103 LEU A N 1
ATOM 782 C CA . LEU A 1 103 ? 12.557 4.955 -21.799 1.00 95.81 103 LEU A CA 1
ATOM 783 C C . LEU A 1 103 ? 13.288 5.281 -20.491 1.00 95.81 103 LEU A C 1
ATOM 785 O O . LEU A 1 103 ? 12.974 4.706 -19.447 1.00 95.81 103 LEU A O 1
ATOM 789 N N . GLN A 1 104 ? 14.285 6.164 -20.536 1.00 95.62 104 GLN A N 1
ATOM 790 C CA . GLN A 1 104 ? 14.982 6.623 -19.341 1.00 95.62 104 GLN A CA 1
ATOM 791 C C . GLN A 1 104 ? 14.060 7.493 -18.479 1.00 95.62 104 GLN A C 1
ATOM 793 O O . GLN A 1 104 ? 13.959 7.253 -17.278 1.00 95.62 104 GLN A O 1
ATOM 798 N N . GLU A 1 105 ? 13.337 8.427 -19.098 1.00 96.94 105 GLU A N 1
ATOM 799 C CA . GLU A 1 105 ? 12.353 9.276 -18.422 1.00 96.94 105 GLU A CA 1
ATOM 800 C C . GLU A 1 105 ? 11.228 8.446 -17.787 1.00 96.94 105 GLU A C 1
ATOM 802 O O . GLU A 1 105 ? 10.903 8.638 -16.616 1.00 96.94 105 GLU A O 1
ATOM 807 N N . GLU A 1 106 ? 10.696 7.452 -18.504 1.00 97.75 106 GLU A N 1
ATOM 808 C CA . GLU A 1 106 ? 9.687 6.536 -17.959 1.00 97.75 106 GLU A CA 1
ATOM 809 C C . GLU A 1 106 ? 10.221 5.739 -16.758 1.00 97.75 106 GLU A C 1
ATOM 811 O O . GLU A 1 106 ? 9.530 5.583 -15.751 1.00 97.75 106 GLU A O 1
ATOM 816 N N . ASN A 1 107 ? 11.466 5.256 -16.821 1.00 96.31 107 ASN A N 1
ATOM 817 C CA . ASN A 1 107 ? 12.083 4.560 -15.690 1.00 96.31 107 ASN A CA 1
ATOM 818 C C . ASN A 1 107 ? 12.239 5.461 -14.464 1.00 96.31 107 ASN A C 1
ATOM 820 O O . ASN A 1 107 ? 12.111 4.979 -13.337 1.00 96.31 107 ASN A O 1
ATOM 824 N N . ASP A 1 108 ? 12.544 6.737 -14.666 1.00 97.00 108 ASP A N 1
ATOM 825 C CA . ASP A 1 108 ? 12.711 7.679 -13.567 1.00 97.00 108 ASP A CA 1
ATOM 826 C C . ASP A 1 108 ? 11.348 8.062 -12.953 1.00 97.00 108 ASP A C 1
ATOM 828 O O . ASP A 1 108 ? 11.211 8.009 -11.730 1.00 97.00 108 ASP A O 1
ATOM 832 N N . ASP A 1 109 ? 10.294 8.255 -13.756 1.00 98.12 109 ASP A N 1
ATOM 833 C CA . ASP A 1 109 ? 8.916 8.429 -13.252 1.00 98.12 109 ASP A CA 1
ATOM 834 C C . ASP A 1 109 ? 8.407 7.187 -12.494 1.00 98.12 109 ASP A C 1
ATOM 836 O O . ASP A 1 109 ? 7.779 7.288 -11.434 1.00 98.12 109 ASP A O 1
ATOM 840 N N . LEU A 1 110 ? 8.711 5.982 -12.988 1.00 97.94 110 LEU A N 1
ATOM 841 C CA . LEU A 1 110 ? 8.353 4.736 -12.307 1.00 97.94 110 LEU A CA 1
ATOM 842 C C . LEU A 1 110 ? 9.070 4.583 -10.961 1.00 97.94 110 LEU A C 1
ATOM 844 O O . LEU A 1 110 ? 8.451 4.122 -9.997 1.00 97.94 110 LEU A O 1
ATOM 848 N N . LYS A 1 111 ? 10.345 4.981 -10.858 1.00 97.94 111 LYS A N 1
ATOM 849 C CA . LYS A 1 111 ? 11.069 5.002 -9.575 1.00 97.94 111 LYS A CA 1
ATOM 850 C C . LYS A 1 111 ? 10.431 5.979 -8.594 1.00 97.94 111 LYS A C 1
ATOM 852 O O . LYS A 1 111 ? 10.234 5.611 -7.437 1.00 97.94 111 LYS A O 1
ATOM 857 N N . ASP A 1 112 ? 10.060 7.172 -9.049 1.00 97.94 112 ASP A N 1
ATOM 858 C CA . ASP A 1 112 ? 9.397 8.173 -8.210 1.00 97.94 112 ASP A CA 1
ATOM 859 C C . ASP A 1 112 ? 8.042 7.674 -7.695 1.00 97.94 112 ASP A C 1
ATOM 861 O O . ASP A 1 112 ? 7.733 7.801 -6.506 1.00 97.94 112 ASP A O 1
ATOM 865 N N . LYS A 1 113 ? 7.241 7.036 -8.557 1.00 98.38 113 LYS A N 1
ATOM 866 C CA . LYS A 1 113 ? 5.984 6.383 -8.154 1.00 98.38 113 LYS A CA 1
ATOM 867 C C . LYS A 1 113 ? 6.216 5.281 -7.126 1.00 98.38 113 LYS A C 1
ATOM 869 O O . LYS A 1 113 ? 5.465 5.187 -6.156 1.00 98.38 113 LYS A O 1
ATOM 874 N N . LEU A 1 114 ? 7.253 4.469 -7.313 1.00 97.81 114 LEU A N 1
ATOM 875 C CA . LEU A 1 114 ? 7.591 3.389 -6.392 1.00 97.81 114 LEU A CA 1
ATOM 876 C C . LEU A 1 114 ? 8.005 3.927 -5.016 1.00 97.81 114 LEU A C 1
ATOM 878 O O . LEU A 1 114 ? 7.547 3.400 -4.004 1.00 97.81 114 LEU A O 1
ATOM 882 N N . LEU A 1 115 ? 8.787 5.009 -4.969 1.00 97.31 115 LEU A N 1
ATOM 883 C CA . LEU A 1 115 ? 9.141 5.691 -3.721 1.00 97.31 115 LEU A CA 1
ATOM 884 C C . LEU A 1 115 ? 7.906 6.261 -3.011 1.00 97.31 115 LEU A C 1
ATOM 886 O O . LEU A 1 115 ? 7.745 6.052 -1.810 1.00 97.31 115 LEU A O 1
ATOM 890 N N . ARG A 1 116 ? 6.995 6.919 -3.740 1.00 97.69 116 ARG A N 1
ATOM 891 C CA . ARG A 1 116 ? 5.746 7.452 -3.161 1.00 97.69 116 ARG A CA 1
ATOM 892 C C . ARG A 1 116 ? 4.877 6.354 -2.551 1.00 97.69 116 ARG A C 1
ATOM 894 O O . ARG A 1 116 ? 4.430 6.498 -1.418 1.00 97.69 116 ARG A O 1
ATOM 901 N N . LEU A 1 117 ? 4.687 5.245 -3.267 1.00 97.75 117 LEU A N 1
ATOM 902 C CA . LEU A 1 117 ? 3.918 4.100 -2.772 1.00 97.75 117 LEU A CA 1
ATOM 903 C C . LEU A 1 117 ? 4.578 3.435 -1.557 1.00 97.75 117 LEU A C 1
ATOM 905 O O . LEU A 1 117 ? 3.885 2.913 -0.686 1.00 97.75 117 LEU A O 1
ATOM 909 N N . GLN A 1 118 ? 5.909 3.427 -1.478 1.00 97.44 118 GLN A N 1
ATOM 910 C CA . GLN A 1 118 ? 6.615 2.934 -0.294 1.00 97.44 118 GLN A CA 1
ATOM 911 C C . GLN A 1 118 ? 6.367 3.827 0.924 1.00 97.44 118 GLN A C 1
ATOM 913 O O . GLN A 1 118 ? 6.086 3.298 1.998 1.00 97.44 118 GLN A O 1
ATOM 918 N N . CYS A 1 119 ? 6.411 5.151 0.755 1.00 94.06 119 CYS A N 1
ATOM 919 C CA . CYS A 1 119 ? 6.064 6.091 1.822 1.00 94.06 119 CYS A CA 1
ATOM 920 C C . CYS A 1 119 ? 4.622 5.887 2.307 1.00 94.06 119 CYS A C 1
ATOM 922 O O . CYS A 1 119 ? 4.407 5.707 3.501 1.00 94.06 119 CYS A O 1
ATOM 924 N N . GLU A 1 120 ? 3.656 5.812 1.387 1.00 97.62 120 GLU A N 1
ATOM 925 C CA . GLU A 1 120 ? 2.241 5.612 1.728 1.00 97.62 120 GLU A CA 1
ATOM 926 C C . GLU A 1 120 ? 2.004 4.300 2.495 1.00 97.62 120 GLU A C 1
ATOM 928 O O . GLU A 1 120 ? 1.250 4.266 3.466 1.00 97.62 120 GLU A O 1
ATOM 933 N N . ASN A 1 121 ? 2.689 3.216 2.119 1.00 96.88 121 ASN A N 1
ATOM 934 C CA . ASN A 1 121 ? 2.590 1.947 2.843 1.00 96.88 121 ASN A CA 1
ATOM 935 C C . ASN A 1 121 ? 3.126 2.029 4.279 1.00 96.88 121 ASN A C 1
ATOM 937 O O . ASN A 1 121 ? 2.536 1.425 5.178 1.00 96.88 121 ASN A O 1
ATOM 941 N N . GLU A 1 122 ? 4.232 2.738 4.514 1.00 96.69 122 GLU A N 1
ATOM 942 C CA . GLU A 1 122 ? 4.760 2.914 5.872 1.00 96.69 122 GLU A CA 1
ATOM 943 C C . GLU A 1 122 ? 3.852 3.817 6.719 1.00 96.69 122 GLU A C 1
ATOM 945 O O . GLU A 1 122 ? 3.601 3.494 7.884 1.00 96.69 122 GLU A O 1
ATOM 950 N N . ASP A 1 123 ? 3.267 4.863 6.130 1.00 96.56 123 ASP A N 1
ATOM 951 C CA . ASP A 1 123 ? 2.285 5.721 6.803 1.00 96.56 123 ASP A CA 1
ATOM 952 C C . ASP A 1 123 ? 1.027 4.930 7.203 1.00 96.56 123 ASP A C 1
ATOM 954 O O . ASP A 1 123 ? 0.631 4.932 8.373 1.00 96.56 123 ASP A O 1
ATOM 958 N N . LEU A 1 124 ? 0.444 4.166 6.269 1.00 96.94 124 LEU A N 1
ATOM 959 C CA . LEU A 1 124 ? -0.731 3.318 6.520 1.00 96.94 124 LEU A CA 1
ATOM 960 C C . LEU A 1 124 ? -0.465 2.261 7.597 1.00 96.94 124 LEU A C 1
ATOM 962 O O . LEU A 1 124 ? -1.315 1.974 8.443 1.00 96.94 124 LEU A O 1
ATOM 966 N N . LYS A 1 125 ? 0.730 1.670 7.594 1.00 96.81 125 LYS A N 1
ATOM 967 C CA . LYS A 1 125 ? 1.155 0.702 8.610 1.00 96.81 125 LYS A CA 1
ATOM 968 C C . LYS A 1 125 ? 1.282 1.352 9.989 1.00 96.81 125 LYS A C 1
ATOM 970 O O . LYS A 1 125 ? 0.899 0.729 10.984 1.00 96.81 125 LYS A O 1
ATOM 975 N N . GLY A 1 126 ? 1.774 2.589 10.053 1.00 96.38 126 GLY A N 1
ATOM 976 C CA . GLY A 1 126 ? 1.793 3.404 11.267 1.00 96.38 126 GLY A CA 1
ATOM 977 C C . GLY A 1 126 ? 0.386 3.700 11.791 1.00 96.38 126 GLY A C 1
ATOM 978 O O . GLY A 1 126 ? 0.107 3.482 12.973 1.00 96.38 126 GLY A O 1
ATOM 979 N N . GLU A 1 127 ? -0.530 4.107 10.912 1.00 96.06 127 GLU A N 1
ATOM 980 C CA . GLU A 1 127 ? -1.925 4.376 11.271 1.00 96.06 127 GLU A CA 1
ATOM 981 C C . GLU A 1 127 ? -2.639 3.118 11.786 1.00 96.06 127 GLU A C 1
ATOM 983 O O . GLU A 1 127 ? -3.312 3.161 12.820 1.00 96.06 127 GLU A O 1
ATOM 988 N N . LEU A 1 128 ? -2.416 1.967 11.144 1.00 94.50 128 LEU A N 1
ATOM 989 C CA . LEU A 1 128 ? -2.949 0.680 11.592 1.00 94.50 128 LEU A CA 1
ATOM 990 C C . LEU A 1 128 ? -2.432 0.305 12.992 1.00 94.50 128 LEU A C 1
ATOM 992 O O . LEU A 1 128 ? -3.187 -0.205 13.826 1.00 94.50 128 LEU A O 1
ATOM 996 N N . ALA A 1 129 ? -1.148 0.549 13.271 1.00 94.12 129 ALA A N 1
ATOM 997 C CA . ALA A 1 129 ? -0.553 0.293 14.580 1.00 94.12 129 ALA A CA 1
ATOM 998 C C . ALA A 1 129 ? -1.168 1.190 15.669 1.00 94.12 129 ALA A C 1
ATOM 1000 O O . ALA A 1 129 ? -1.538 0.700 16.741 1.00 94.12 129 ALA A O 1
ATOM 1001 N N . GLU A 1 130 ? -1.352 2.480 15.384 1.00 93.44 130 GLU A N 1
ATOM 1002 C CA . GLU A 1 130 ? -2.014 3.413 16.299 1.00 93.44 130 GLU A CA 1
ATOM 1003 C C . GLU A 1 130 ? -3.498 3.073 16.498 1.00 93.44 130 GLU A C 1
ATOM 1005 O O . GLU A 1 130 ? -3.999 3.120 17.625 1.00 93.44 130 GLU A O 1
ATOM 1010 N N . GLN A 1 131 ? -4.212 2.640 15.457 1.00 93.31 131 GLN A N 1
ATOM 1011 C CA . GLN A 1 131 ? -5.596 2.184 15.589 1.00 93.31 131 GLN A CA 1
ATOM 1012 C C . GLN A 1 131 ? -5.699 0.944 16.486 1.00 93.31 131 GLN A C 1
ATOM 1014 O O . GLN A 1 131 ? -6.553 0.904 17.373 1.00 93.31 131 GLN A O 1
ATOM 1019 N N . ARG A 1 132 ? -4.801 -0.037 16.325 1.00 91.00 132 ARG A N 1
ATOM 1020 C CA . ARG A 1 132 ? -4.728 -1.213 17.211 1.00 91.00 132 ARG A CA 1
ATOM 1021 C C . ARG A 1 132 ? -4.464 -0.817 18.660 1.00 91.00 132 ARG A C 1
ATOM 1023 O O . ARG A 1 132 ? -5.107 -1.338 19.568 1.00 91.00 132 ARG A O 1
ATOM 1030 N N . LYS A 1 133 ? -3.565 0.141 18.885 1.00 89.44 133 LYS A N 1
ATOM 1031 C CA . LYS A 1 133 ? -3.277 0.685 20.218 1.00 89.44 133 LYS A CA 1
ATOM 1032 C C . LYS A 1 133 ? -4.504 1.363 20.832 1.00 89.44 133 LYS A C 1
ATOM 1034 O O . LYS A 1 133 ? -4.797 1.142 22.006 1.00 89.44 133 LYS A O 1
ATOM 1039 N N . ARG A 1 134 ? -5.261 2.137 20.044 1.00 86.12 134 ARG A N 1
ATOM 1040 C CA . ARG A 1 134 ? -6.532 2.743 20.477 1.00 86.12 134 ARG A CA 1
ATOM 1041 C C . ARG A 1 134 ? -7.577 1.683 20.825 1.00 86.12 134 ARG A C 1
ATOM 1043 O O . ARG A 1 134 ? -8.164 1.779 21.894 1.00 86.12 134 ARG A O 1
ATOM 1050 N N . GLN A 1 135 ? -7.754 0.660 19.987 1.00 83.25 135 GLN A N 1
ATOM 1051 C CA . GLN A 1 135 ? -8.689 -0.445 20.247 1.00 83.25 135 GLN A CA 1
ATOM 1052 C C . GLN A 1 135 ? -8.330 -1.231 21.516 1.00 83.25 135 GLN A C 1
ATOM 1054 O O . GLN A 1 135 ? -9.208 -1.551 22.314 1.00 83.25 135 GLN A O 1
ATOM 1059 N N . CYS A 1 136 ? -7.040 -1.492 21.745 1.00 72.06 136 CYS A N 1
ATOM 1060 C CA . CYS A 1 136 ? -6.564 -2.118 22.979 1.00 72.06 136 CYS A CA 1
ATOM 1061 C C . CYS A 1 136 ? -6.880 -1.254 24.207 1.00 72.06 136 CYS A C 1
ATOM 1063 O O . CYS A 1 136 ? -7.302 -1.769 25.241 1.00 72.06 136 CYS A O 1
ATOM 1065 N N . LYS A 1 137 ? -6.717 0.069 24.090 1.00 69.94 137 LYS A N 1
ATOM 1066 C CA . LYS A 1 137 ? -7.045 1.004 25.168 1.00 69.94 137 LYS A CA 1
ATOM 1067 C C . LYS A 1 137 ? -8.546 1.031 25.456 1.00 69.94 137 LYS A C 1
ATOM 1069 O O . LYS A 1 137 ? -8.921 0.968 26.618 1.00 69.94 137 LYS A O 1
ATOM 1074 N N . THR A 1 138 ? -9.398 1.062 24.430 1.00 61.84 138 THR A N 1
ATOM 1075 C CA . THR A 1 138 ? -10.860 1.043 24.617 1.00 61.84 138 THR A CA 1
ATOM 1076 C C . THR A 1 138 ? -11.366 -0.282 25.183 1.00 61.84 138 THR A C 1
ATOM 1078 O O 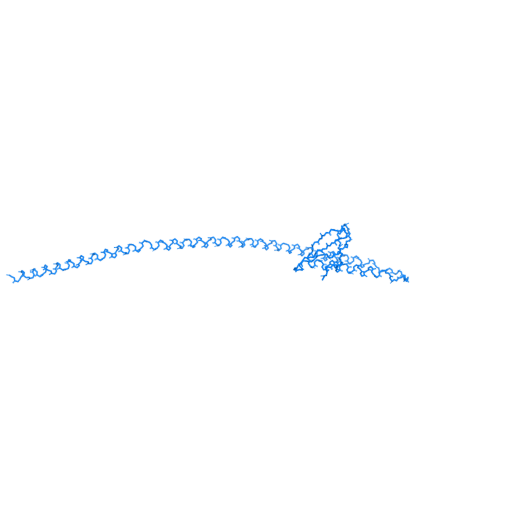. THR A 1 138 ? -12.290 -0.279 25.990 1.00 61.84 138 THR A O 1
ATOM 1081 N N . ALA A 1 139 ? -10.749 -1.408 24.804 1.00 59.78 139 ALA A N 1
ATOM 1082 C CA . ALA A 1 139 ? -11.061 -2.717 25.378 1.00 59.78 139 ALA A CA 1
ATOM 1083 C C . ALA A 1 139 ? -10.672 -2.798 26.866 1.00 59.78 139 ALA A C 1
ATOM 1085 O O . ALA A 1 139 ? -11.416 -3.358 27.661 1.00 59.78 139 ALA A O 1
ATOM 1086 N N . SER A 1 140 ? -9.551 -2.183 27.254 1.00 57.22 140 SER A N 1
ATOM 1087 C CA . SER A 1 140 ? -9.132 -2.084 28.659 1.00 57.22 140 SER A CA 1
ATOM 1088 C C . SER A 1 140 ? -10.037 -1.154 29.477 1.00 57.22 140 SER A C 1
ATOM 1090 O O . SER A 1 140 ? -10.391 -1.495 30.599 1.00 57.22 140 SER A O 1
ATOM 1092 N N . THR A 1 141 ? -10.499 -0.028 28.922 1.00 53.16 141 THR A N 1
ATOM 1093 C CA . THR A 1 141 ? -11.360 0.911 29.667 1.00 53.16 141 THR A CA 1
ATOM 1094 C C . THR A 1 141 ? -12.788 0.413 29.896 1.00 53.16 141 THR A C 1
ATOM 1096 O O . THR A 1 141 ? -13.421 0.866 30.841 1.00 53.16 141 THR A O 1
ATOM 1099 N N . TYR A 1 142 ? -13.297 -0.505 29.066 1.00 49.22 142 TYR A N 1
ATOM 1100 C CA . TYR A 1 142 ? -14.618 -1.124 29.265 1.00 49.22 142 TYR A CA 1
ATOM 1101 C C . TYR A 1 142 ? -14.587 -2.378 30.155 1.00 49.22 142 TYR A C 1
ATOM 1103 O O . TYR A 1 142 ? -15.643 -2.831 30.576 1.00 49.22 142 TYR A O 1
ATOM 1111 N N . GLY A 1 143 ? -13.408 -2.941 30.443 1.00 48.78 143 GLY A N 1
ATOM 1112 C CA . GLY A 1 143 ? -13.277 -4.178 31.225 1.00 48.78 143 GLY A CA 1
ATOM 1113 C C . GLY A 1 143 ? -13.039 -3.992 32.726 1.00 48.78 143 GLY A C 1
ATOM 1114 O O . GLY A 1 143 ? -13.176 -4.950 33.472 1.00 48.78 143 GLY A O 1
ATOM 1115 N N . GLU A 1 144 ? -12.660 -2.797 33.194 1.00 52.81 144 GLU A N 1
ATOM 1116 C CA . GLU A 1 144 ? -12.232 -2.611 34.597 1.00 52.81 144 GLU A CA 1
ATOM 1117 C C . GLU A 1 144 ? -13.165 -1.723 35.440 1.00 52.81 144 GLU A C 1
ATOM 1119 O O . GLU A 1 144 ? -13.080 -1.748 36.665 1.00 52.81 144 GLU A O 1
ATOM 1124 N N . GLY A 1 145 ? -14.064 -0.949 34.821 1.00 52.78 145 GLY A N 1
ATOM 1125 C CA . GLY A 1 145 ? -14.951 -0.015 35.535 1.00 52.78 145 GLY A CA 1
ATOM 1126 C C . GLY A 1 145 ? -16.357 -0.554 35.801 1.00 52.78 145 GLY A C 1
ATOM 1127 O O . GLY A 1 145 ? -16.852 -0.471 36.926 1.00 52.78 145 GLY A O 1
ATOM 1128 N N . ASP A 1 146 ? -16.992 -1.123 34.777 1.00 57.59 146 ASP A N 1
ATOM 1129 C CA . ASP A 1 146 ? -18.410 -1.488 34.849 1.00 57.59 146 ASP A CA 1
ATOM 1130 C C . ASP A 1 146 ? -18.638 -2.760 35.673 1.00 57.59 146 ASP A C 1
ATOM 1132 O O . ASP A 1 146 ? -19.590 -2.823 36.446 1.00 57.59 146 ASP A O 1
ATOM 1136 N N . ASP A 1 147 ? -17.730 -3.736 35.612 1.00 66.19 147 ASP A N 1
ATOM 1137 C CA . ASP A 1 147 ? -17.872 -4.999 36.347 1.00 66.19 147 ASP A CA 1
ATOM 1138 C C . ASP A 1 147 ? -17.835 -4.791 37.871 1.00 66.19 147 ASP A C 1
ATOM 1140 O O . ASP A 1 147 ? -18.604 -5.405 38.614 1.00 66.19 147 ASP A O 1
ATOM 1144 N N . GLY A 1 148 ? -16.979 -3.878 38.345 1.00 77.38 148 GLY A N 1
ATOM 1145 C CA . GLY A 1 148 ? -16.864 -3.549 39.766 1.00 77.38 148 GLY A CA 1
ATOM 1146 C C . GLY A 1 148 ? -18.091 -2.815 40.303 1.00 77.38 148 GLY A C 1
ATOM 1147 O O . GLY A 1 148 ? -18.594 -3.150 41.377 1.00 77.38 148 GLY A O 1
ATOM 1148 N N . GLU A 1 149 ? -18.608 -1.845 39.545 1.00 83.38 149 GLU A N 1
ATOM 1149 C CA . GLU A 1 149 ? -19.823 -1.119 39.919 1.00 83.38 149 GLU A CA 1
ATOM 1150 C C . GLU A 1 149 ? -21.060 -2.025 39.844 1.00 83.38 149 GLU A C 1
ATOM 1152 O O . GLU A 1 149 ? -21.911 -1.978 40.731 1.00 83.38 149 GLU A O 1
ATOM 1157 N N . ILE A 1 150 ? -21.131 -2.927 38.861 1.00 85.12 150 ILE A N 1
ATOM 1158 C CA . ILE A 1 150 ? -22.191 -3.938 38.759 1.00 85.12 150 ILE A CA 1
ATOM 1159 C C . ILE A 1 150 ? -22.174 -4.883 39.967 1.00 85.12 150 ILE A C 1
ATOM 1161 O O . ILE A 1 150 ? -23.232 -5.140 40.544 1.00 85.12 150 ILE A O 1
ATOM 1165 N N . GLU A 1 151 ? -21.013 -5.395 40.383 1.00 85.69 151 GLU A N 1
ATOM 1166 C CA . GLU A 1 151 ? -20.916 -6.275 41.558 1.00 85.69 151 GLU A CA 1
ATOM 1167 C C . GLU A 1 151 ? -21.214 -5.535 42.870 1.00 85.69 151 GLU A C 1
ATOM 1169 O O . GLU A 1 151 ? -21.908 -6.066 43.742 1.00 85.69 151 GLU A O 1
ATOM 1174 N N . ARG A 1 152 ? -20.791 -4.270 42.992 1.00 89.62 152 ARG A N 1
ATOM 1175 C CA . ARG A 1 152 ? -21.150 -3.409 44.128 1.00 89.62 152 ARG A CA 1
ATOM 1176 C C . ARG A 1 152 ? -22.663 -3.204 44.212 1.00 89.62 152 ARG A C 1
ATOM 1178 O O . ARG A 1 152 ? -23.252 -3.418 45.273 1.00 89.62 152 ARG A O 1
ATOM 1185 N N . LEU A 1 153 ? -23.297 -2.844 43.094 1.00 94.06 153 LEU A N 1
ATOM 1186 C CA . LEU A 1 153 ? -24.744 -2.637 43.005 1.00 94.06 153 LEU A CA 1
ATOM 1187 C C . LEU A 1 153 ? -25.524 -3.934 43.258 1.00 94.06 153 LEU A C 1
ATOM 1189 O O . LEU A 1 153 ? -26.537 -3.904 43.956 1.00 94.06 153 LEU A O 1
ATOM 1193 N N . LYS A 1 154 ? -25.050 -5.091 42.774 1.00 93.25 154 LYS A N 1
ATOM 1194 C CA . LYS A 1 154 ? -25.633 -6.399 43.126 1.00 93.25 154 LYS A CA 1
ATOM 1195 C C . LYS A 1 154 ? -25.590 -6.652 44.632 1.00 93.25 154 LYS A C 1
ATOM 1197 O O . LYS A 1 154 ? -26.595 -7.077 45.198 1.00 93.25 154 LYS A O 1
ATOM 1202 N N . GLY A 1 155 ? -24.457 -6.376 45.281 1.00 95.25 155 GLY A N 1
ATOM 1203 C CA . GLY A 1 155 ? -24.316 -6.517 46.730 1.00 95.25 155 GLY A CA 1
ATOM 1204 C C . GLY A 1 155 ? -25.286 -5.622 47.509 1.00 95.25 155 GLY A C 1
ATOM 1205 O O . GLY A 1 155 ? -25.913 -6.074 48.471 1.00 95.25 155 GLY A O 1
ATOM 1206 N N . GLU A 1 156 ? -25.470 -4.374 47.070 1.00 97.44 156 GLU A N 1
ATOM 1207 C CA . GLU A 1 156 ? -26.454 -3.459 47.663 1.00 97.44 156 GLU A CA 1
ATOM 1208 C C . GLU A 1 156 ? -27.893 -3.955 47.485 1.00 97.44 156 GLU A C 1
ATOM 1210 O O . GLU A 1 156 ? -28.661 -3.946 48.450 1.00 97.44 156 GLU A O 1
ATOM 1215 N N . ILE A 1 157 ? -28.254 -4.441 46.293 1.00 97.69 157 ILE A N 1
ATOM 1216 C CA . ILE A 1 157 ? -29.586 -5.004 46.023 1.00 97.69 157 ILE A CA 1
ATOM 1217 C C . ILE A 1 157 ? -29.884 -6.169 46.973 1.00 97.69 157 ILE A C 1
ATOM 1219 O O . ILE A 1 157 ? -30.970 -6.219 47.553 1.00 97.69 157 ILE A O 1
ATOM 1223 N N . GLU A 1 158 ? -28.926 -7.067 47.192 1.00 97.62 158 GLU A N 1
ATOM 1224 C CA . GLU A 1 158 ? -29.139 -8.242 48.040 1.00 97.62 158 GLU A CA 1
ATOM 1225 C C . GLU A 1 158 ? -29.214 -7.890 49.528 1.00 97.62 158 GLU A C 1
ATOM 1227 O O . GLU A 1 158 ? -30.057 -8.423 50.253 1.00 97.62 158 GLU A O 1
ATOM 1232 N N . SER A 1 159 ? -28.439 -6.895 49.962 1.00 97.81 159 SER A N 1
ATOM 1233 C CA . SER A 1 159 ? -28.574 -6.291 51.292 1.00 97.81 159 SER A CA 1
ATOM 1234 C C . SER A 1 159 ? -29.961 -5.668 51.502 1.00 97.81 159 SER A C 1
ATOM 1236 O O . SER A 1 159 ? -30.603 -5.879 52.538 1.00 97.81 159 SER A O 1
ATOM 1238 N N . TYR A 1 160 ? -30.475 -4.934 50.509 1.00 98.31 160 TYR A N 1
ATOM 1239 C CA . TYR A 1 160 ? -31.809 -4.345 50.592 1.00 98.31 160 TYR A CA 1
ATOM 1240 C C . TYR A 1 160 ? -32.922 -5.394 50.557 1.00 98.31 160 TYR A C 1
ATOM 1242 O O . TYR A 1 160 ? -33.890 -5.252 51.307 1.00 98.31 160 TYR A O 1
ATOM 1250 N N . LYS A 1 161 ? -32.786 -6.472 49.776 1.00 98.06 161 LYS A N 1
ATOM 1251 C CA . LYS A 1 161 ? -33.743 -7.589 49.802 1.00 98.06 161 LYS A CA 1
ATOM 1252 C C . LYS A 1 161 ? -33.846 -8.224 51.185 1.00 98.06 161 LYS A C 1
ATOM 1254 O O . LYS A 1 161 ? -34.960 -8.444 51.658 1.00 98.06 161 LYS A O 1
ATOM 1259 N N . GLU A 1 162 ? -32.720 -8.477 51.851 1.00 98.00 162 GLU A N 1
ATOM 1260 C CA . GLU A 1 162 ? -32.733 -9.086 53.185 1.00 98.00 162 GLU A CA 1
ATOM 1261 C C . GLU A 1 162 ? -33.369 -8.149 54.225 1.00 98.00 162 GLU A C 1
ATOM 1263 O O . GLU A 1 162 ? -34.194 -8.582 55.031 1.00 98.00 162 GLU A O 1
ATOM 1268 N N . LYS A 1 163 ? -33.088 -6.839 54.154 1.00 98.38 163 LYS A N 1
ATOM 1269 C CA . LYS A 1 163 ? -33.771 -5.842 54.998 1.00 98.38 163 LYS A CA 1
ATOM 1270 C C . LYS A 1 163 ? -35.283 -5.827 54.780 1.00 98.38 163 LYS A C 1
ATOM 1272 O O . LYS A 1 163 ? -36.031 -5.803 55.756 1.00 98.38 163 LYS A O 1
ATOM 1277 N N . ILE A 1 164 ? -35.738 -5.856 53.527 1.00 98.25 164 ILE A N 1
ATOM 1278 C CA . ILE A 1 164 ? -37.170 -5.884 53.196 1.00 98.25 164 ILE A CA 1
ATOM 1279 C C . ILE A 1 164 ? -37.826 -7.149 53.754 1.00 98.25 164 ILE A C 1
ATOM 1281 O O . ILE A 1 164 ? -38.922 -7.080 54.315 1.00 98.25 164 ILE A O 1
ATOM 1285 N N . LYS A 1 165 ? -37.155 -8.299 53.649 1.00 98.12 165 LYS A N 1
ATOM 1286 C CA . LYS A 1 165 ? -37.634 -9.567 54.203 1.00 98.12 165 LYS A CA 1
ATOM 1287 C C . LYS A 1 165 ? -37.802 -9.492 55.725 1.00 98.12 165 LYS A C 1
ATOM 1289 O O . LYS A 1 165 ? -38.894 -9.759 56.221 1.00 98.12 165 LYS A O 1
ATOM 1294 N N . GLN A 1 166 ? -36.782 -9.034 56.451 1.00 97.81 166 GLN A N 1
ATOM 1295 C CA . GLN A 1 166 ? -36.835 -8.876 57.913 1.00 97.81 166 GLN A CA 1
ATOM 1296 C C . GLN A 1 166 ? -37.935 -7.904 58.362 1.00 97.81 166 GLN A C 1
ATOM 1298 O O . GLN A 1 166 ? -38.670 -8.163 59.320 1.00 97.81 166 GLN A O 1
ATOM 1303 N N . GLN A 1 167 ? -38.085 -6.782 57.653 1.00 98.00 167 GLN A N 1
ATOM 1304 C CA . GLN A 1 167 ? -39.159 -5.827 57.922 1.00 98.00 167 GLN A CA 1
ATOM 1305 C C . GLN A 1 167 ? -40.538 -6.445 57.671 1.00 98.00 167 GLN A C 1
ATOM 1307 O O . GLN A 1 167 ? -41.444 -6.253 58.479 1.00 98.00 167 GLN A O 1
ATOM 1312 N N . SER A 1 168 ? -40.690 -7.234 56.606 1.00 97.50 168 SER A N 1
ATOM 1313 C CA . SER A 1 168 ? -41.946 -7.924 56.287 1.00 97.50 168 SER A CA 1
ATOM 1314 C C . SER A 1 168 ? -42.336 -8.939 57.368 1.00 97.50 168 SER A C 1
ATOM 1316 O O . SER A 1 168 ? -43.492 -8.976 57.788 1.00 97.50 168 SER A O 1
ATOM 1318 N N . GLU A 1 169 ? -41.376 -9.714 57.881 1.00 97.50 169 GLU A N 1
ATOM 1319 C CA . GLU A 1 169 ? -41.583 -10.654 58.995 1.00 97.50 169 GLU A CA 1
ATOM 1320 C C . GLU A 1 169 ? -41.982 -9.928 60.293 1.00 97.50 169 GLU A C 1
ATOM 1322 O O . GLU A 1 169 ? -42.890 -10.355 61.016 1.00 97.50 169 GLU A O 1
ATOM 1327 N N . THR A 1 170 ? -41.357 -8.779 60.559 1.00 97.75 170 THR A N 1
ATOM 1328 C CA . THR A 1 170 ? -41.683 -7.937 61.719 1.00 97.75 170 THR A CA 1
ATOM 1329 C C . THR A 1 170 ? -43.106 -7.387 61.621 1.00 97.75 170 THR A C 1
ATOM 1331 O O . THR A 1 170 ? -43.870 -7.473 62.583 1.00 97.75 170 THR A O 1
ATOM 1334 N N . ILE A 1 171 ? -43.497 -6.871 60.450 1.00 97.56 171 ILE A N 1
ATOM 1335 C CA . ILE A 1 171 ? -44.856 -6.375 60.190 1.00 97.56 171 ILE A CA 1
ATOM 1336 C C . ILE A 1 171 ? -45.884 -7.495 60.374 1.00 97.56 171 ILE A C 1
ATOM 1338 O O . ILE A 1 171 ? -46.906 -7.279 61.025 1.00 97.56 171 ILE A O 1
ATOM 1342 N N . ALA A 1 172 ? -45.612 -8.696 59.855 1.00 97.19 172 ALA A N 1
ATOM 1343 C CA . ALA A 1 172 ? -46.500 -9.845 60.018 1.00 97.19 172 ALA A CA 1
ATOM 1344 C C . ALA A 1 172 ? -46.714 -10.197 61.501 1.00 97.19 172 ALA A C 1
ATOM 1346 O O . ALA A 1 172 ? -47.849 -10.400 61.936 1.00 97.19 172 ALA A O 1
ATOM 1347 N N . THR A 1 173 ? -45.637 -10.199 62.290 1.00 96.38 173 THR A N 1
ATOM 1348 C CA . THR A 1 173 ? -45.683 -10.483 63.732 1.00 96.38 173 THR A CA 1
ATOM 1349 C C . THR A 1 173 ? -46.481 -9.422 64.492 1.00 96.38 173 THR A C 1
ATOM 1351 O O . THR A 1 173 ? -47.379 -9.751 65.269 1.00 96.38 173 THR A O 1
ATOM 1354 N N . LEU A 1 174 ? -46.216 -8.138 64.235 1.00 96.19 174 LEU A N 1
ATOM 1355 C CA . LEU A 1 174 ? -46.967 -7.035 64.841 1.00 96.19 174 LEU A CA 1
ATOM 1356 C C . LEU A 1 174 ? -48.455 -7.093 64.469 1.00 96.19 174 LEU A C 1
ATOM 1358 O O . LEU A 1 174 ? -49.310 -6.894 65.331 1.00 96.19 174 LEU A O 1
ATOM 1362 N N . GLY A 1 175 ? -48.777 -7.433 63.218 1.00 96.06 175 GLY A N 1
ATOM 1363 C CA . GLY A 1 175 ? -50.154 -7.619 62.761 1.00 96.06 175 GLY A CA 1
ATOM 1364 C C . GLY A 1 175 ? -50.895 -8.718 63.530 1.00 96.06 175 GLY A C 1
ATOM 1365 O O . GLY A 1 175 ? -52.052 -8.529 63.916 1.00 96.06 175 GLY A O 1
ATOM 1366 N N . GLN A 1 176 ? -50.230 -9.840 63.822 1.00 95.06 176 GLN A N 1
ATOM 1367 C CA . GLN A 1 176 ? -50.800 -10.906 64.654 1.00 95.06 176 GLN A CA 1
ATOM 1368 C C . GLN A 1 176 ? -51.060 -10.437 66.090 1.00 95.06 176 GLN A C 1
ATOM 1370 O O . GLN A 1 176 ? -52.147 -10.682 66.617 1.00 95.06 176 GLN A O 1
ATOM 1375 N N . ILE A 1 177 ? -50.111 -9.718 66.699 1.00 95.38 177 ILE A N 1
ATOM 1376 C CA . ILE A 1 177 ? -50.254 -9.177 68.059 1.00 95.38 177 ILE A CA 1
ATOM 1377 C C . ILE A 1 177 ? -51.456 -8.231 68.133 1.00 95.38 177 ILE A C 1
ATOM 1379 O O . ILE A 1 177 ? -52.335 -8.429 68.971 1.00 95.38 177 ILE A O 1
ATOM 1383 N N . VAL A 1 178 ? -51.551 -7.259 67.223 1.00 95.06 178 VAL A N 1
ATOM 1384 C CA . VAL A 1 178 ? -52.672 -6.303 67.188 1.00 95.06 178 VAL A CA 1
ATOM 1385 C C . VAL A 1 178 ? -54.007 -7.026 67.001 1.00 95.06 178 VAL A C 1
ATOM 1387 O O . VAL A 1 178 ? -54.974 -6.739 67.704 1.00 95.06 178 VAL A O 1
ATOM 1390 N N . THR A 1 179 ? -54.058 -8.020 66.110 1.00 94.50 179 THR A N 1
ATOM 1391 C CA . THR A 1 179 ? -55.275 -8.817 65.882 1.00 94.50 179 THR A CA 1
ATOM 1392 C C . THR A 1 179 ? -55.680 -9.617 67.121 1.00 94.50 179 THR A C 1
ATOM 1394 O O . THR A 1 179 ? -56.870 -9.785 67.381 1.00 94.50 179 THR A O 1
ATOM 1397 N N . SER A 1 180 ? -54.710 -10.125 67.886 1.00 92.06 180 SER A N 1
ATOM 1398 C CA . SER A 1 180 ? -54.976 -10.846 69.134 1.00 92.06 180 SER A CA 1
ATOM 1399 C C . SER A 1 180 ? -55.469 -9.921 70.250 1.00 92.06 180 SER A C 1
ATOM 1401 O O . SER A 1 180 ? -56.422 -10.273 70.937 1.00 92.06 180 SER A O 1
ATOM 1403 N N . GLN A 1 181 ? -54.906 -8.713 70.374 1.00 87.50 181 GLN A N 1
ATOM 1404 C CA . GLN A 1 181 ? -55.355 -7.710 71.345 1.00 87.50 181 GLN A CA 1
ATOM 1405 C C . GLN A 1 181 ? -56.767 -7.204 71.046 1.00 87.50 181 GLN A C 1
ATOM 1407 O O . GLN A 1 181 ? -57.546 -7.021 71.969 1.00 87.50 181 GLN A O 1
ATOM 1412 N N . ALA A 1 182 ? -57.128 -7.032 69.772 1.00 83.31 182 ALA A N 1
ATOM 1413 C CA . ALA A 1 182 ? -58.469 -6.594 69.378 1.00 83.31 182 ALA A CA 1
ATOM 1414 C C . ALA A 1 182 ? -59.581 -7.630 69.653 1.00 83.31 182 ALA A C 1
ATOM 1416 O O . ALA A 1 182 ? -60.760 -7.301 69.538 1.00 83.31 182 ALA A O 1
ATOM 1417 N N . LYS A 1 183 ? -59.223 -8.886 69.958 1.00 80.19 183 LYS A N 1
ATOM 1418 C CA . LYS A 1 183 ? -60.161 -9.977 70.283 1.00 80.19 183 LYS A CA 1
ATOM 1419 C C . LYS A 1 183 ? -60.251 -10.276 71.786 1.00 80.19 183 LYS A C 1
ATOM 1421 O O . LYS A 1 183 ? -61.058 -11.127 72.160 1.00 80.19 183 LYS A O 1
ATOM 1426 N N . SER A 1 184 ? -59.407 -9.642 72.602 1.00 61.22 184 SER A N 1
ATOM 1427 C CA . SER A 1 184 ? -59.421 -9.715 74.068 1.00 61.22 184 SER A CA 1
ATOM 1428 C C . SER A 1 184 ? -60.258 -8.592 74.662 1.00 61.22 184 SER A C 1
ATOM 1430 O O . SER A 1 184 ? -60.662 -8.784 75.829 1.00 61.22 184 SER A O 1
#

Organism: NCBI:txid1606542

Secondary structure (DSSP, 8-state):
--TT-EEEEE-GGG-EEEEEEEEE-TTSSEEEEEETTS-EEEEEHHHHHHHHHHHHHHHHHHHGGGS--------S--SSHHHHHHHHHHHHHHHHHHHHHHHHHHHHHHHHHHHHHHHHHHHHHHHHHHHHHHHHHHHHHHHSSHHHHHHHHHHHHHHHHHHHHHHHHHHHHHHHHHHHHTT-

pLDDT: mean 82.35, std 17.65, range [34.19, 98.38]

Foldseek 3Di:
DDFFQKFWDQPDVVGIWIWTFHDADPVRQWTWTQIPVRDIDIDGNVVRVVRSVVVVVVVVVVVVPPDDDDDDDDDDDDDPPVVVVVVVVVVVVVVVVVVVVVVVVVVVVVVVVVVVVVVVVVVVVVVVVVVVVVVVVVVVVVPPPPVVVVVVVVVVVVVVVVVVVVVVVVVVVVVVVVVVVVVD

Solvent-accessible surface area (backbone atoms only — not comparable to full-atom values): 10419 Å² total; per-residue (Å²): 140,57,78,64,42,58,27,30,50,76,63,67,94,78,36,77,44,50,30,30,29,72,44,69,42,98,80,61,54,42,35,29,32,36,36,80,88,68,51,76,47,77,33,45,47,69,60,48,49,52,24,32,52,49,28,51,54,53,53,54,57,60,66,61,72,79,75,80,97,70,94,74,85,88,74,93,81,71,81,67,64,60,58,54,52,49,55,53,49,54,52,51,50,52,53,50,51,55,53,51,51,53,54,49,52,51,52,51,54,51,49,53,52,51,53,52,54,50,51,52,52,54,50,53,52,49,52,51,52,52,50,51,52,50,52,54,50,54,55,52,63,64,64,67,53,56,59,57,54,50,53,51,52,50,52,50,51,55,54,50,50,52,51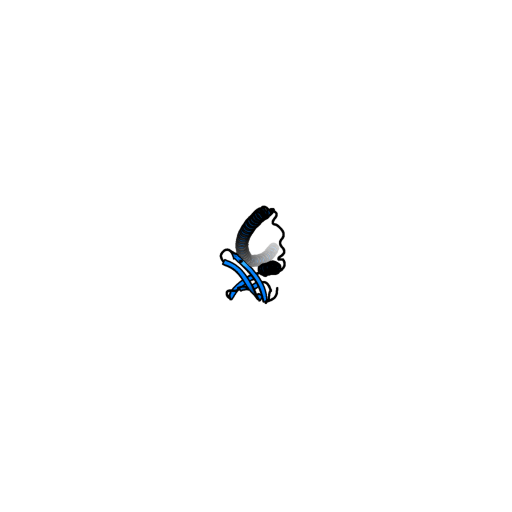,51,50,56,51,51,55,49,51,53,51,53,52,51,52,54,57,52,59,77,74,107

Nearest PDB structures (foldseek):
  5xfp-assembly3_E  TM=6.978E-01  e=1.356E-02  Homo sapiens
  5xfr-assembly1_A  TM=7.094E-01  e=2.161E-02  Homo sapiens
  8h43-assembly1_A  TM=7.091E-01  e=3.065E-02  Homo sapiens
  6wat-assembly7_GC  TM=7.341E-01  e=3.650E-02  Homo sapiens
  8h43-assembly3_C  TM=7.196E-01  e=3.650E-02  Homo sapiens

Sequence (184 aa):
MEIGTQVRADFGKEGWWNGKITRQSRKYTDITVTWSDGSNQTFTRQAASLLVAQYADWSSTRAKGTKNSKKRPLTAATTNTSTTASTAFDSVMGSLISSSEALQEENDDLKDKLLRLQCENEDLKGELAEQRKRQCKTASTYGEGDDGEIERLKGEIESYKEKIKQQSETIATLGQIVTSQAKS